Protein AF-A0A3S3PHU9-F1 (afdb_monomer_lite)

InterPro domains:
  IPR002129 Pyridoxal phosphate-dependent decarboxylase, major domain [PF00282] (90-243)
  IPR010977 Aromatic-L-amino-acid decarboxylase [PTHR11999] (57-244)
  IPR015421 Pyridoxal phosphate-dependent transferase, major domain [G3DSA:3.40.640.10] (44-208)
  IPR015422 Pyridoxal phosphate-dependent transferase, small domain [G3DSA:3.90.1150.10] (209-250)
  IPR015424 Pyridoxal phosphate-dependent transferase [SSF53383] (1-245)
  IPR021115 Pyridoxal-phosphate binding site [PS00392] (124-145)

Secondary structure (DSSP, 8-state):
-HHHHHT---SSTTT-HHHHHHHHHHHHHSGGGGGS----------PPPPPP----SSS--HHHHHHHHHHHHHTT----EEEESS---PPTT-EEEEE-TTGGGGGGSGGGGGGGTTGGG-SEEEEEHHHHSS-PSP-EEEEES-THHHHHHH----GGG--HHHHSTTS---GGGGSSSS----THHHHHHHHHHHHHHHHHHHHHHHHHHHHHHHHHHHH-TTEEE-S---SS---EEEPP--------

pLDDT: mean 83.97, std 16.14, range [27.75, 98.56]

Radius of gyration: 22.46 Å; chains: 1; bounding box: 69×49×63 Å

Sequence (252 aa):
MLCTSFNVVGFNWIASPTATELESIVIKCIPSSKRCPRSLESSRPISTNSPHQLPLDLAMSPDVVHMAMKDDVASGMVPMYLCATCLWQKKNGVWLHVDAAYAGSTYIYPEFRHYLDRVELADSISFNAHKWLLTNMDCCCLWIKSPSSPQNSLSNNAEFLSNNASETKGAVIDYKDWQISLSRRFRAMKLWVVICRFGVASLRDHVRSGIMMAEHFKGLVGVDPGLEVVVPRRFSLVCFRHKPKVKAMGMS

Foldseek 3Di:
DVLVVVVQFQQFCVSPVCLFVLLVVLLCPQPLNVLAAADDDEDDDDDDDDDDDFDDPPADDQVSVVVVCVVCVVVVHAAEEDEHCFDYDDDPHYAYEHEVAAVSLQCLAPVSVVSCVCNNVHQKYKYACCRQVPFPPDRMDMDGNDPVHLQVVQPDPPPVPDDPCVVPPPNGDRCSSVDNDSTDTSRSVRSVCSCVVQPSVNSNVSQVVLQVVQVVVQVVQVVDPQKDFPDDDDGNDTRMDGDDDPPPPDPD

Organism: NCBI:txid337451

Structure (mmCIF, N/CA/C/O backbone):
data_AF-A0A3S3PHU9-F1
#
_entry.id   AF-A0A3S3PHU9-F1
#
loop_
_atom_site.group_PDB
_atom_site.id
_atom_site.type_symbol
_atom_site.label_atom_id
_atom_site.label_alt_id
_atom_site.label_comp_id
_atom_site.label_asym_id
_atom_site.label_entity_id
_atom_site.label_seq_id
_atom_site.pdbx_PDB_ins_code
_atom_site.Cartn_x
_atom_site.Cartn_y
_atom_site.Cartn_z
_atom_site.occupancy
_atom_site.B_iso_or_equiv
_atom_site.auth_seq_id
_atom_site.auth_comp_id
_atom_site.auth_asym_id
_atom_site.auth_atom_id
_atom_site.pdbx_PDB_model_num
ATOM 1 N N . MET A 1 1 ? 6.652 19.152 -4.404 1.00 83.81 1 MET A N 1
ATOM 2 C CA . MET A 1 1 ? 7.530 20.197 -4.966 1.00 83.81 1 MET A CA 1
ATOM 3 C C . MET A 1 1 ? 8.581 19.573 -5.874 1.00 83.81 1 MET A C 1
ATOM 5 O O . MET A 1 1 ? 8.280 19.462 -7.049 1.00 83.81 1 MET A O 1
ATOM 9 N N . LEU A 1 2 ? 9.700 19.033 -5.368 1.00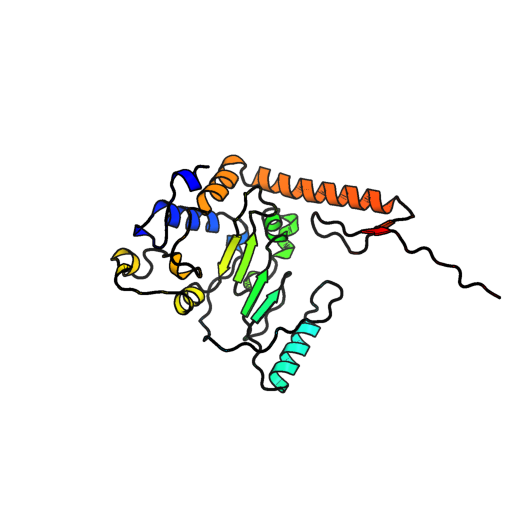 90.00 2 LEU A N 1
ATOM 10 C CA . LEU A 1 2 ? 10.803 18.526 -6.215 1.00 90.00 2 LEU A CA 1
ATOM 11 C C . LEU A 1 2 ? 10.386 17.516 -7.300 1.00 90.00 2 LEU A C 1
ATOM 13 O O . LEU A 1 2 ? 10.759 17.680 -8.455 1.00 90.00 2 LEU A O 1
ATOM 17 N N . CYS A 1 3 ? 9.571 16.507 -6.968 1.00 90.00 3 CYS A N 1
ATOM 18 C CA . CYS A 1 3 ? 9.131 15.512 -7.959 1.00 90.00 3 CYS A CA 1
ATOM 19 C C . CYS A 1 3 ? 8.363 16.144 -9.132 1.00 90.00 3 CYS A C 1
ATOM 21 O O . CYS A 1 3 ? 8.470 15.671 -10.257 1.00 90.00 3 CYS A O 1
ATOM 23 N N . THR A 1 4 ? 7.587 17.197 -8.857 1.00 91.50 4 THR A N 1
ATOM 24 C CA . THR A 1 4 ? 6.843 17.955 -9.871 1.00 91.50 4 THR A CA 1
ATOM 25 C C . THR A 1 4 ? 7.777 18.868 -10.654 1.00 91.50 4 THR A C 1
ATOM 27 O O . THR A 1 4 ? 7.654 18.939 -11.867 1.00 91.50 4 THR A O 1
ATOM 30 N N . SER A 1 5 ? 8.739 19.512 -9.986 1.00 93.94 5 SER A N 1
ATOM 31 C CA . SER A 1 5 ? 9.722 20.393 -10.627 1.00 93.94 5 SER A CA 1
ATOM 32 C C . SER A 1 5 ? 10.603 19.659 -11.639 1.00 93.94 5 SER A C 1
ATOM 34 O O . SER A 1 5 ? 10.869 20.201 -12.702 1.00 93.94 5 SER A O 1
ATOM 36 N N . PHE A 1 6 ? 11.014 18.418 -11.349 1.00 93.62 6 PHE A N 1
ATOM 37 C CA . PHE A 1 6 ? 11.746 17.600 -12.323 1.00 93.62 6 PHE A CA 1
ATOM 38 C C . PHE A 1 6 ? 10.865 17.077 -13.466 1.00 93.62 6 PHE A C 1
ATOM 40 O O . PHE A 1 6 ? 11.393 16.709 -14.507 1.00 93.62 6 PHE A O 1
ATOM 47 N N . ASN A 1 7 ? 9.546 16.993 -13.254 1.00 93.44 7 ASN A N 1
ATOM 48 C CA . ASN A 1 7 ? 8.542 16.540 -14.221 1.00 93.44 7 ASN A CA 1
ATOM 49 C C . ASN A 1 7 ? 8.932 15.279 -15.030 1.00 93.44 7 ASN A C 1
ATOM 51 O O . ASN A 1 7 ? 8.646 15.170 -16.219 1.00 93.44 7 ASN A O 1
ATOM 55 N N . VAL A 1 8 ? 9.603 14.324 -14.376 1.00 93.00 8 VAL A N 1
ATOM 56 C CA . VAL A 1 8 ? 10.105 13.100 -15.017 1.00 93.00 8 VAL A CA 1
ATOM 57 C C . VAL A 1 8 ? 8.955 12.247 -15.547 1.00 93.00 8 VAL A C 1
ATOM 59 O O . VAL A 1 8 ? 7.996 11.967 -14.821 1.00 93.00 8 VAL A O 1
ATOM 62 N N . VAL A 1 9 ? 9.127 11.754 -16.776 1.00 93.00 9 VAL A N 1
ATOM 63 C CA . VAL A 1 9 ? 8.274 10.754 -17.430 1.00 93.00 9 VAL A CA 1
ATOM 64 C C . VAL A 1 9 ? 9.063 9.441 -17.550 1.00 93.00 9 VAL A C 1
ATOM 66 O O . VAL A 1 9 ? 9.655 9.142 -18.579 1.00 93.00 9 VAL A O 1
ATOM 69 N N . GLY A 1 10 ? 9.127 8.664 -16.468 1.00 89.31 10 GLY A N 1
ATOM 70 C CA . GLY A 1 10 ? 10.061 7.535 -16.335 1.00 89.31 10 GLY A CA 1
ATOM 71 C C . GLY A 1 10 ? 9.483 6.178 -16.739 1.00 89.31 10 GLY A C 1
ATOM 72 O O . GLY A 1 10 ? 9.301 5.328 -15.873 1.00 89.31 10 GLY A O 1
ATOM 73 N N . PHE A 1 11 ? 9.166 5.959 -18.013 1.00 89.94 11 PHE A N 1
ATOM 74 C CA . PHE A 1 11 ? 8.589 4.683 -18.473 1.00 89.94 11 PHE A CA 1
ATOM 75 C C . PHE A 1 11 ? 9.606 3.524 -18.486 1.00 89.94 11 PHE A C 1
ATOM 77 O O . PHE A 1 11 ? 9.290 2.433 -18.018 1.00 89.94 11 PHE A O 1
ATOM 84 N N . ASN A 1 12 ? 10.834 3.756 -18.946 1.00 89.56 12 ASN A N 1
ATOM 85 C CA . ASN A 1 12 ? 11.931 2.782 -18.936 1.00 89.56 12 ASN A CA 1
ATOM 86 C C . ASN A 1 12 ? 13.158 3.353 -18.204 1.00 89.56 12 ASN A C 1
ATOM 88 O O . ASN A 1 12 ? 13.167 4.524 -17.802 1.00 89.56 12 ASN A O 1
ATOM 92 N N . TRP A 1 13 ? 14.183 2.526 -17.991 1.00 92.12 13 TRP A N 1
ATOM 93 C CA . TRP A 1 13 ? 15.390 2.963 -17.289 1.00 92.12 13 TRP A CA 1
ATOM 94 C C . TRP A 1 13 ? 16.090 4.118 -18.015 1.00 92.12 13 TRP A C 1
ATOM 96 O O . TRP A 1 13 ? 16.429 5.104 -17.367 1.00 92.12 13 TRP A O 1
ATOM 106 N N . ILE A 1 14 ? 16.224 4.066 -19.347 1.00 91.38 14 ILE A N 1
ATOM 107 C CA . ILE A 1 14 ? 16.948 5.095 -20.113 1.00 91.38 14 ILE A CA 1
ATOM 108 C C . ILE A 1 14 ? 16.262 6.472 -20.074 1.00 91.38 14 ILE A C 1
ATOM 110 O O . ILE A 1 14 ? 16.947 7.491 -20.053 1.00 91.38 14 ILE A O 1
ATOM 114 N N . ALA A 1 15 ? 14.926 6.523 -19.983 1.00 91.81 15 ALA A N 1
ATOM 115 C CA . ALA A 1 15 ? 14.182 7.779 -19.860 1.00 91.81 15 ALA A CA 1
ATOM 116 C C . ALA A 1 15 ? 14.502 8.529 -18.557 1.00 91.81 15 ALA A C 1
ATOM 118 O O . ALA A 1 15 ? 14.439 9.758 -18.513 1.00 91.81 15 ALA A O 1
ATOM 119 N N . SER A 1 16 ? 14.824 7.807 -17.477 1.00 94.00 16 SER A N 1
ATOM 120 C CA . SER A 1 16 ? 15.325 8.407 -16.239 1.00 94.00 16 SER A CA 1
ATOM 121 C C . SER A 1 16 ? 15.968 7.351 -15.325 1.00 94.00 16 SER A C 1
ATOM 123 O O . SER A 1 16 ? 15.275 6.769 -14.476 1.00 94.00 16 SER A O 1
ATOM 125 N N . PRO A 1 17 ? 17.293 7.129 -15.439 1.00 94.25 17 PRO A N 1
ATOM 126 C CA . PRO A 1 17 ? 18.006 6.138 -14.632 1.00 94.25 17 PRO A CA 1
ATOM 127 C C . PRO A 1 17 ? 17.835 6.391 -13.134 1.00 94.25 17 PRO A C 1
ATOM 129 O O . PRO A 1 17 ? 17.383 5.519 -12.394 1.00 94.25 17 PRO A O 1
ATOM 132 N N . THR A 1 18 ? 18.036 7.640 -12.701 1.00 94.75 18 THR A N 1
ATOM 133 C CA . THR A 1 18 ? 17.889 8.057 -11.301 1.00 94.75 18 THR A CA 1
ATOM 134 C C . THR A 1 18 ? 16.493 7.776 -10.748 1.00 94.75 18 THR A C 1
ATOM 136 O O . THR A 1 18 ? 16.361 7.329 -9.608 1.00 94.75 18 THR A O 1
ATOM 139 N N . ALA A 1 19 ? 15.432 8.006 -11.533 1.00 94.56 19 ALA A N 1
ATOM 140 C CA . ALA A 1 19 ? 14.068 7.762 -11.068 1.00 94.56 19 ALA A CA 1
ATOM 141 C C . ALA A 1 19 ? 13.732 6.272 -10.940 1.00 94.56 19 ALA A C 1
ATOM 143 O O . ALA A 1 19 ? 12.881 5.893 -10.136 1.00 94.56 19 ALA A O 1
ATOM 144 N N . THR A 1 20 ? 14.374 5.429 -11.742 1.00 93.06 20 THR A N 1
ATOM 145 C CA . THR A 1 20 ? 14.219 3.969 -11.730 1.00 93.06 20 THR A CA 1
ATOM 146 C C . THR A 1 20 ? 15.044 3.330 -10.613 1.00 93.06 20 THR A C 1
ATOM 148 O O . THR A 1 20 ? 14.545 2.513 -9.834 1.00 93.06 20 THR A O 1
ATOM 151 N N . GLU A 1 21 ? 16.301 3.735 -10.478 1.00 94.12 21 GLU A N 1
ATOM 152 C CA . GLU A 1 21 ? 17.216 3.190 -9.479 1.00 94.12 21 GLU A CA 1
ATOM 153 C C . GLU A 1 21 ? 16.823 3.604 -8.066 1.00 94.12 21 GLU A C 1
ATOM 155 O O . GLU A 1 21 ? 16.757 2.750 -7.179 1.00 94.12 21 GLU A O 1
ATOM 160 N N . LEU A 1 22 ? 16.464 4.877 -7.853 1.00 94.81 22 LEU A N 1
ATOM 161 C CA . LEU A 1 22 ? 16.031 5.337 -6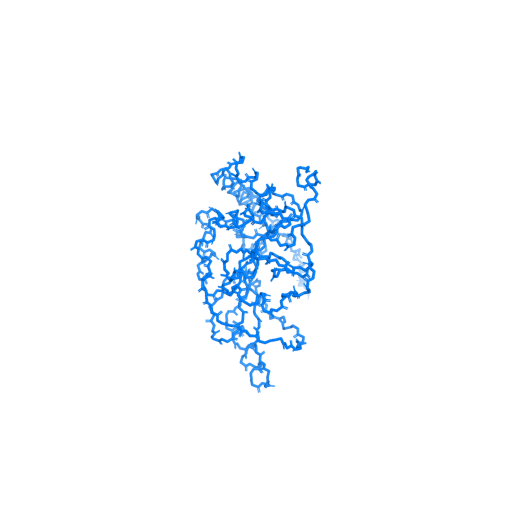.535 1.00 94.81 22 LEU A CA 1
ATOM 162 C C . LEU A 1 22 ? 14.761 4.613 -6.076 1.00 94.81 22 LEU A C 1
ATOM 164 O O . LEU A 1 22 ? 14.647 4.275 -4.901 1.00 94.81 22 LEU A O 1
ATOM 168 N N . GLU A 1 23 ? 13.827 4.327 -6.986 1.00 94.38 23 GLU A N 1
ATOM 169 C CA . GLU A 1 23 ? 12.635 3.534 -6.666 1.00 94.38 23 GLU A CA 1
ATOM 170 C C . GLU A 1 23 ? 13.002 2.126 -6.207 1.00 94.38 23 GLU A C 1
ATOM 172 O O . GLU A 1 23 ? 12.569 1.681 -5.143 1.00 94.38 23 GLU A O 1
ATOM 177 N N . SER A 1 24 ? 13.914 1.483 -6.928 1.00 89.81 24 SER A N 1
ATOM 178 C CA . SER A 1 24 ? 14.411 0.151 -6.590 1.00 89.81 24 SER A CA 1
ATOM 179 C C . SER A 1 24 ? 15.135 0.123 -5.236 1.00 89.81 24 SER A C 1
ATOM 181 O O . SER A 1 24 ? 14.991 -0.834 -4.472 1.00 89.81 24 SER A O 1
ATOM 183 N N . ILE A 1 25 ? 15.891 1.175 -4.906 1.00 90.62 25 ILE A N 1
ATOM 184 C CA . ILE A 1 25 ? 16.568 1.333 -3.610 1.00 90.62 25 ILE A CA 1
ATOM 185 C C . ILE A 1 25 ? 15.544 1.525 -2.490 1.00 90.62 25 ILE A C 1
ATOM 187 O O . ILE A 1 25 ? 15.569 0.792 -1.502 1.00 90.62 25 ILE A O 1
ATOM 191 N N . VAL A 1 26 ? 14.608 2.466 -2.648 1.00 90.31 26 VAL A N 1
ATOM 192 C CA . VAL A 1 26 ? 13.590 2.781 -1.633 1.00 90.31 26 VAL A CA 1
ATOM 193 C C . VAL A 1 26 ? 12.748 1.554 -1.296 1.00 90.31 26 VAL A C 1
ATOM 195 O O . VAL A 1 26 ? 12.561 1.247 -0.119 1.00 90.31 26 VAL A O 1
ATOM 198 N N . ILE A 1 27 ? 12.304 0.807 -2.310 1.00 85.62 27 ILE A N 1
ATOM 199 C CA . ILE A 1 27 ? 11.519 -0.421 -2.129 1.00 85.62 27 ILE A CA 1
ATOM 200 C C . ILE A 1 27 ? 12.309 -1.495 -1.362 1.00 85.62 27 ILE A C 1
ATOM 202 O O . ILE A 1 27 ? 11.738 -2.201 -0.527 1.00 85.62 27 ILE A O 1
ATOM 206 N N . LYS A 1 28 ? 13.629 -1.599 -1.575 1.00 82.44 28 LYS A N 1
ATOM 207 C CA . LYS A 1 28 ? 14.502 -2.515 -0.817 1.00 82.44 28 LYS A CA 1
ATOM 208 C C . LYS A 1 28 ? 14.747 -2.042 0.621 1.00 82.44 28 LYS A C 1
ATOM 210 O O . LYS A 1 28 ? 14.855 -2.883 1.513 1.00 82.44 28 LYS A O 1
ATOM 215 N N . CYS A 1 29 ? 14.807 -0.734 0.870 1.00 79.12 29 CYS A N 1
ATOM 216 C CA . CYS A 1 29 ? 15.078 -0.158 2.192 1.00 79.12 29 CYS A CA 1
ATOM 217 C C . CYS A 1 29 ? 13.918 -0.289 3.192 1.00 79.12 29 CYS A C 1
ATOM 219 O O . CYS A 1 29 ? 14.150 -0.205 4.400 1.00 79.12 29 CYS A O 1
ATOM 221 N N . ILE A 1 30 ? 12.682 -0.497 2.732 1.00 75.12 30 ILE A N 1
ATOM 222 C CA . ILE A 1 30 ? 11.530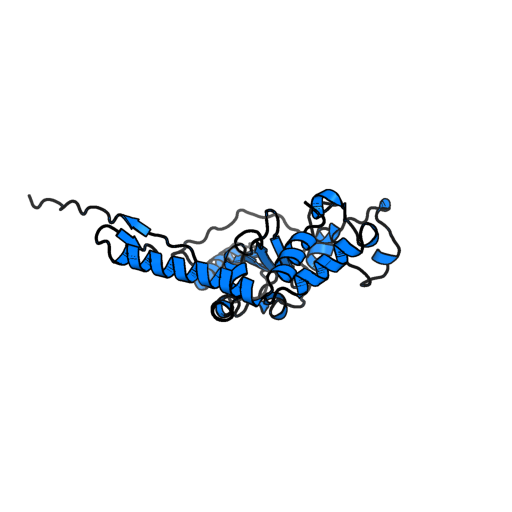 -0.677 3.624 1.00 75.12 30 ILE A CA 1
ATOM 223 C C . ILE A 1 30 ? 11.717 -1.985 4.415 1.00 75.12 30 ILE A C 1
ATOM 225 O O . ILE A 1 30 ? 11.823 -3.038 3.794 1.00 75.12 30 ILE A O 1
ATOM 229 N N . PRO A 1 31 ? 11.734 -1.974 5.766 1.00 58.94 31 PRO A N 1
ATOM 230 C CA . PRO A 1 31 ? 12.058 -3.151 6.585 1.00 58.94 31 PRO A CA 1
ATOM 231 C C . PRO A 1 31 ? 11.239 -4.417 6.281 1.00 58.94 31 PRO A C 1
ATOM 233 O O . PRO A 1 31 ? 11.741 -5.527 6.457 1.00 58.94 31 PRO A O 1
ATOM 236 N N . SER A 1 32 ? 10.003 -4.256 5.804 1.00 56.91 32 SER A N 1
ATOM 237 C CA . SER A 1 32 ? 9.115 -5.345 5.379 1.00 56.91 32 SER A CA 1
ATOM 238 C C . SER A 1 32 ? 9.645 -6.121 4.162 1.00 56.91 32 SER A C 1
ATOM 240 O O . SER A 1 32 ? 9.300 -7.288 3.991 1.00 56.91 32 SER A O 1
ATOM 242 N N . SER A 1 33 ? 10.533 -5.526 3.355 1.00 55.72 33 SER A N 1
ATOM 243 C CA . SER A 1 33 ? 11.105 -6.131 2.143 1.00 55.72 33 SER A CA 1
ATOM 244 C C . SER A 1 33 ? 11.882 -7.421 2.426 1.00 55.72 33 SER A C 1
ATOM 246 O O . SER A 1 33 ? 11.871 -8.338 1.609 1.00 55.72 33 SER A O 1
ATOM 248 N N . LYS A 1 34 ? 12.523 -7.537 3.600 1.00 55.84 34 LYS A N 1
ATOM 249 C CA . LYS A 1 34 ? 13.348 -8.703 3.963 1.00 55.84 34 LYS A CA 1
ATOM 250 C C . LYS A 1 34 ? 12.540 -9.980 4.204 1.00 55.84 34 LYS A C 1
ATOM 252 O O . LYS A 1 34 ? 13.112 -11.059 4.113 1.00 55.84 34 LYS A O 1
ATOM 257 N N . ARG A 1 35 ? 11.245 -9.861 4.518 1.00 58.53 35 ARG A N 1
ATOM 258 C CA . ARG A 1 35 ? 10.320 -11.000 4.678 1.00 58.53 35 ARG A CA 1
ATOM 259 C C . ARG A 1 35 ? 9.425 -11.205 3.457 1.00 58.53 35 ARG A C 1
ATOM 261 O O . ARG A 1 35 ? 8.654 -12.156 3.428 1.00 58.53 35 ARG A O 1
ATOM 268 N N . CYS A 1 36 ? 9.506 -10.318 2.462 1.00 54.94 36 CYS A N 1
ATOM 269 C CA . CYS A 1 36 ? 8.689 -10.442 1.267 1.00 54.94 36 CYS A CA 1
ATOM 270 C C . CYS A 1 36 ? 9.125 -11.668 0.438 1.00 54.94 36 CYS A C 1
ATOM 272 O O . CYS A 1 36 ? 10.324 -11.948 0.330 1.00 54.94 36 CYS A O 1
ATOM 274 N N . PRO A 1 37 ? 8.164 -12.400 -0.140 1.00 49.41 37 PRO A N 1
ATOM 275 C CA . PRO A 1 37 ? 8.424 -13.666 -0.813 1.00 49.41 37 PRO A CA 1
ATOM 276 C C . PRO A 1 37 ? 9.365 -13.564 -2.027 1.00 49.41 37 PRO A C 1
ATOM 278 O O . PRO A 1 37 ? 9.385 -12.552 -2.727 1.00 49.41 37 PRO A O 1
ATOM 281 N N . ARG A 1 38 ? 10.076 -14.661 -2.337 1.00 36.59 38 ARG A N 1
ATOM 282 C CA . ARG A 1 38 ? 10.855 -14.850 -3.578 1.00 36.59 38 ARG A CA 1
ATOM 283 C C . ARG A 1 38 ? 10.380 -16.104 -4.338 1.00 36.59 38 ARG A C 1
ATOM 285 O O . ARG A 1 38 ? 10.238 -17.153 -3.718 1.00 36.59 38 ARG A O 1
ATOM 292 N N . SER A 1 39 ? 10.127 -15.942 -5.644 1.00 30.56 39 SER A N 1
ATOM 293 C CA . SER A 1 39 ? 9.904 -16.931 -6.729 1.00 30.56 39 SER A CA 1
ATOM 294 C C . SER A 1 39 ? 8.722 -17.924 -6.667 1.00 30.56 39 SER A C 1
ATOM 296 O O . SER A 1 39 ? 8.604 -18.693 -5.716 1.00 30.56 39 SER A O 1
ATOM 298 N N . LEU A 1 40 ? 7.918 -17.949 -7.748 1.00 29.05 40 LEU A N 1
ATOM 299 C CA . LEU A 1 40 ? 7.218 -19.103 -8.366 1.00 29.05 40 LEU A CA 1
ATOM 300 C C . LEU A 1 40 ? 6.568 -18.682 -9.711 1.00 29.05 40 LEU A C 1
ATOM 302 O O . LEU A 1 40 ? 6.357 -17.496 -9.942 1.00 29.05 40 LEU A O 1
ATOM 306 N N . GLU A 1 41 ? 6.325 -19.625 -10.621 1.00 27.75 41 GLU A N 1
ATOM 307 C CA . GLU A 1 41 ? 6.017 -19.399 -12.050 1.00 27.75 41 GLU A CA 1
ATOM 308 C C . GLU A 1 41 ? 4.563 -18.970 -12.372 1.00 27.75 41 GLU A C 1
ATOM 310 O O . GLU A 1 41 ? 3.662 -19.085 -11.546 1.00 27.75 41 GLU A O 1
ATOM 315 N N . SER A 1 42 ? 4.372 -18.422 -13.584 1.00 30.34 42 SER A N 1
ATOM 316 C CA . SER A 1 42 ? 3.237 -17.593 -14.039 1.00 30.34 42 SER A CA 1
ATOM 317 C C . SER A 1 42 ? 1.942 -18.338 -14.405 1.00 30.34 42 SER A C 1
ATOM 319 O O . SER A 1 42 ? 1.992 -19.430 -14.969 1.00 30.34 42 SER A O 1
ATOM 321 N N . SER A 1 43 ? 0.791 -17.671 -14.240 1.00 33.56 43 SER A N 1
ATOM 322 C CA . SER A 1 43 ? -0.544 -18.098 -14.703 1.00 33.56 43 SER A CA 1
ATOM 323 C C . SER A 1 43 ? -1.121 -17.202 -15.824 1.00 33.56 43 SER A C 1
ATOM 325 O O . SER A 1 43 ? -0.659 -16.086 -16.049 1.00 33.56 43 SER A O 1
ATOM 327 N N . ARG A 1 44 ? -2.103 -17.741 -16.570 1.00 28.97 44 ARG A N 1
ATOM 328 C CA . ARG A 1 44 ? -2.716 -17.190 -17.804 1.00 28.97 44 ARG A CA 1
ATOM 329 C C . ARG A 1 44 ? -3.849 -16.174 -17.521 1.00 28.97 44 ARG A C 1
ATOM 331 O O . ARG A 1 44 ? -4.504 -16.302 -16.488 1.00 28.97 44 ARG A O 1
ATOM 338 N N . PRO A 1 45 ? -4.158 -15.238 -18.443 1.00 31.31 45 PRO A N 1
ATOM 339 C CA . PRO A 1 45 ? -5.312 -14.335 -18.323 1.00 31.31 45 PRO A CA 1
ATOM 340 C C . PRO A 1 45 ? -6.644 -15.052 -18.624 1.00 31.31 45 PRO A C 1
ATOM 342 O O . PRO A 1 45 ? -6.730 -15.782 -19.611 1.00 31.31 45 PRO A O 1
ATOM 345 N N . ILE A 1 46 ? -7.677 -14.863 -17.782 1.00 42.19 46 ILE A N 1
ATOM 346 C CA . ILE A 1 46 ? -9.005 -15.513 -17.896 1.00 42.19 46 ILE A CA 1
ATOM 347 C C . ILE A 1 46 ? -10.125 -14.579 -17.381 1.00 42.19 46 ILE A C 1
ATOM 349 O O . ILE A 1 46 ? -9.914 -13.771 -16.479 1.00 42.19 46 ILE A O 1
ATOM 353 N N . SER A 1 47 ? -11.315 -14.709 -17.977 1.00 34.75 47 SER A N 1
ATOM 354 C CA . SER A 1 47 ? -12.587 -14.066 -17.608 1.00 34.75 47 SER A CA 1
ATOM 355 C C . SER A 1 47 ? -13.015 -14.374 -16.161 1.00 34.75 47 SER A C 1
ATOM 357 O O . SER A 1 47 ? -13.006 -15.528 -15.738 1.00 34.75 47 SER A O 1
ATOM 359 N N . THR A 1 48 ? -13.397 -13.342 -15.398 1.00 38.62 48 THR A N 1
ATOM 360 C CA . THR A 1 48 ? -13.877 -13.469 -14.011 1.00 38.62 48 THR A CA 1
ATOM 361 C C . THR A 1 48 ? -15.404 -13.518 -13.953 1.00 38.62 48 THR A C 1
ATOM 363 O O . THR A 1 48 ? -16.056 -12.568 -14.390 1.00 38.62 48 THR A O 1
ATOM 366 N N . ASN A 1 49 ? -15.966 -14.556 -13.330 1.00 47.19 49 ASN A N 1
ATOM 367 C CA . ASN A 1 49 ? -17.307 -14.476 -12.743 1.00 47.19 49 ASN A CA 1
ATOM 368 C C . ASN A 1 49 ? -17.251 -13.700 -11.408 1.00 47.19 49 ASN A C 1
ATOM 370 O O . ASN A 1 49 ? -16.171 -13.468 -10.861 1.00 47.19 49 ASN A O 1
ATOM 374 N N . SER A 1 50 ? -18.409 -13.223 -10.945 1.00 53.84 50 SER A N 1
ATOM 375 C CA . SER A 1 50 ? -18.591 -12.233 -9.871 1.00 53.84 50 SER A CA 1
ATOM 376 C C . SER A 1 50 ? -17.817 -12.525 -8.567 1.00 53.84 50 SER A C 1
ATOM 378 O O . SER A 1 50 ? -17.680 -13.682 -8.180 1.00 53.84 50 SER A O 1
ATOM 380 N N . PRO A 1 51 ? -17.343 -11.491 -7.841 1.00 60.44 51 PRO A N 1
ATOM 381 C CA . PRO A 1 51 ? -16.608 -11.673 -6.589 1.00 60.44 51 PRO A CA 1
ATOM 382 C C . PRO A 1 51 ? -17.493 -12.265 -5.480 1.00 60.44 51 PRO A C 1
ATOM 384 O O . PRO A 1 51 ? -18.575 -11.750 -5.202 1.00 60.44 51 PRO A O 1
ATOM 387 N N . HIS A 1 52 ? -17.001 -13.300 -4.791 1.00 59.31 52 HIS A N 1
ATOM 388 C CA . HIS A 1 52 ? -17.634 -13.830 -3.582 1.00 59.31 52 HIS A CA 1
ATOM 389 C C . HIS A 1 52 ? -17.302 -12.947 -2.373 1.00 59.31 52 HIS A C 1
ATOM 391 O O . HIS A 1 52 ? -16.134 -12.771 -2.018 1.00 59.31 52 HIS A O 1
ATOM 397 N N . GLN A 1 53 ? -18.329 -12.422 -1.704 1.00 63.59 53 GLN A N 1
ATOM 398 C CA . GLN A 1 53 ? -18.182 -11.778 -0.401 1.00 63.59 53 GLN A CA 1
ATOM 399 C C . GLN A 1 53 ? -18.525 -12.797 0.690 1.00 63.59 53 GLN A C 1
ATOM 401 O O . GLN A 1 53 ? -19.677 -13.197 0.838 1.00 63.59 53 GLN A O 1
ATOM 406 N N . LEU A 1 54 ? -17.512 -13.253 1.430 1.00 59.00 54 LEU A N 1
ATOM 407 C CA . LEU A 1 54 ? -17.702 -14.225 2.509 1.00 59.00 54 LEU A CA 1
ATOM 408 C C . LEU A 1 54 ? -18.370 -13.549 3.724 1.00 59.00 54 LEU A C 1
ATOM 410 O O . LEU A 1 54 ? -18.075 -12.382 3.991 1.00 59.00 54 LEU A O 1
ATOM 414 N N . PRO A 1 55 ? -19.249 -14.243 4.471 1.00 50.69 55 PRO A N 1
ATOM 415 C CA . PRO A 1 55 ? -19.789 -13.734 5.730 1.00 50.69 55 PRO A CA 1
ATOM 416 C C . PRO A 1 55 ? -18.671 -13.637 6.781 1.00 50.69 55 PRO A C 1
ATOM 418 O O . PRO A 1 55 ? -17.861 -14.555 6.922 1.00 50.69 55 PRO A O 1
ATOM 421 N N . LEU A 1 56 ? -18.589 -12.504 7.489 1.00 54.28 56 LEU A N 1
ATOM 422 C CA . LEU A 1 56 ? -17.463 -12.171 8.368 1.00 54.28 56 LEU A CA 1
ATOM 423 C C . LEU A 1 56 ? -17.936 -11.663 9.731 1.00 54.28 56 LEU A C 1
ATOM 425 O O . LEU A 1 56 ? -18.595 -10.628 9.804 1.00 54.28 56 LEU A O 1
ATOM 429 N N . ASP A 1 57 ? -17.416 -12.265 10.802 1.00 57.81 57 ASP A N 1
ATOM 430 C CA . ASP A 1 57 ? -17.334 -11.658 12.141 1.00 57.81 57 ASP A CA 1
ATOM 431 C C . ASP A 1 57 ? -16.153 -10.662 12.203 1.00 57.81 57 ASP A C 1
ATOM 433 O O . ASP A 1 57 ? -15.330 -10.669 13.117 1.00 57.81 57 ASP A O 1
ATOM 437 N N . LEU A 1 58 ? -16.046 -9.804 11.175 1.00 74.06 58 LEU A N 1
ATOM 438 C CA . LEU A 1 58 ? -14.999 -8.797 10.902 1.00 74.06 58 LEU A CA 1
ATOM 439 C C . LEU A 1 58 ? -13.631 -9.328 10.437 1.00 74.06 58 LEU A C 1
ATOM 441 O O . LEU A 1 58 ? -12.889 -8.584 9.795 1.00 74.06 58 LEU A O 1
ATOM 445 N N . ALA A 1 59 ? -13.282 -10.583 10.729 1.00 79.62 59 ALA A N 1
ATOM 446 C CA . ALA A 1 59 ? -12.071 -11.235 10.227 1.00 79.62 59 ALA A CA 1
ATOM 447 C C . ALA A 1 59 ? -12.412 -12.471 9.387 1.00 79.62 59 ALA A C 1
ATOM 449 O O . ALA A 1 59 ? -13.363 -13.193 9.677 1.00 79.62 59 ALA A O 1
ATOM 450 N N . MET A 1 60 ? -11.619 -12.714 8.342 1.00 80.06 60 MET A N 1
ATOM 451 C CA . MET A 1 60 ? -11.832 -13.837 7.431 1.00 80.06 60 MET A CA 1
ATOM 452 C C . MET A 1 60 ? -11.438 -15.153 8.091 1.00 80.06 60 MET A C 1
ATOM 454 O O . MET A 1 60 ? -10.266 -15.369 8.398 1.00 80.06 60 MET A O 1
ATOM 458 N N . SER A 1 61 ? -12.423 -16.030 8.303 1.00 83.50 61 SER A N 1
ATOM 459 C CA . SER A 1 61 ? -12.178 -17.379 8.810 1.00 83.50 61 SER A CA 1
ATOM 460 C C . SER A 1 61 ? -11.514 -18.234 7.725 1.00 83.50 61 SER A C 1
ATOM 462 O O . SER A 1 61 ? -12.064 -18.348 6.623 1.00 83.50 61 SER A O 1
ATOM 464 N N . PRO A 1 62 ? -10.363 -18.875 8.010 1.00 83.62 62 PRO A N 1
ATOM 465 C CA . PRO A 1 62 ? -9.727 -19.776 7.062 1.00 83.62 62 PRO A CA 1
ATOM 466 C C . PRO A 1 62 ? -10.638 -20.917 6.609 1.00 83.62 62 PRO A C 1
ATOM 468 O O . PRO A 1 62 ? -10.554 -21.310 5.448 1.00 83.62 62 PRO A O 1
ATOM 471 N N . ASP A 1 63 ? -11.504 -21.428 7.484 1.00 85.31 63 ASP A N 1
ATOM 472 C CA . ASP A 1 63 ? -12.403 -22.542 7.167 1.00 85.31 63 ASP A CA 1
ATOM 473 C C . ASP A 1 63 ? -13.504 -22.119 6.195 1.00 85.31 63 ASP A C 1
ATOM 475 O O . ASP A 1 63 ? -13.802 -22.845 5.249 1.00 85.31 63 ASP A O 1
ATOM 479 N N . VAL A 1 64 ? -14.039 -20.905 6.361 1.00 86.56 64 VAL A N 1
ATOM 480 C CA . VAL A 1 64 ? -15.046 -20.333 5.452 1.00 86.56 64 VAL A CA 1
ATOM 481 C C . VAL A 1 64 ? -14.462 -20.140 4.052 1.00 86.56 64 VAL A C 1
ATOM 483 O O . VAL A 1 64 ? -15.102 -20.497 3.068 1.00 86.56 64 VAL A O 1
ATOM 486 N N . VAL A 1 65 ? -13.219 -19.653 3.952 1.00 87.19 65 VAL A N 1
ATOM 487 C CA . VAL A 1 65 ? -12.503 -19.538 2.666 1.00 87.19 65 VAL A CA 1
ATOM 488 C C . VAL A 1 65 ? -12.317 -20.908 2.021 1.00 87.19 65 VAL A C 1
ATOM 490 O O . VAL A 1 65 ? -12.567 -21.073 0.831 1.00 87.19 65 VAL A O 1
ATOM 493 N N . HIS A 1 66 ? -11.893 -21.903 2.802 1.00 86.25 66 HIS A N 1
ATOM 494 C CA . HIS A 1 66 ? -11.697 -23.257 2.295 1.00 86.25 66 HIS A CA 1
ATOM 495 C C . HIS A 1 66 ? -12.990 -23.899 1.807 1.00 86.25 66 HIS A C 1
ATOM 497 O O . HIS A 1 66 ? -12.958 -24.622 0.814 1.00 86.25 66 HIS A O 1
ATOM 503 N N . MET A 1 67 ? -14.094 -23.681 2.516 1.00 88.44 67 MET A N 1
ATOM 504 C CA . MET A 1 67 ? -15.397 -24.204 2.128 1.00 88.44 67 MET A CA 1
ATOM 505 C C . MET A 1 67 ? -15.865 -23.557 0.827 1.00 88.44 67 MET A C 1
ATOM 507 O O . MET A 1 67 ? -16.136 -24.280 -0.122 1.00 88.44 67 MET A O 1
ATOM 511 N N . ALA A 1 68 ? -15.788 -22.227 0.722 1.00 89.06 68 ALA A N 1
ATOM 512 C CA . ALA A 1 68 ? -16.120 -21.517 -0.512 1.00 89.06 68 ALA A CA 1
ATOM 513 C C . ALA A 1 68 ? -15.282 -22.001 -1.709 1.00 89.06 68 ALA A C 1
ATOM 515 O O . ALA A 1 68 ? -15.826 -22.328 -2.755 1.00 89.06 68 ALA A O 1
ATOM 516 N N . MET A 1 69 ? -13.964 -22.158 -1.536 1.00 89.19 69 MET A N 1
ATOM 517 C CA . MET A 1 69 ? -13.100 -22.692 -2.598 1.00 89.19 69 MET A CA 1
ATOM 518 C C . MET A 1 69 ? -13.456 -24.133 -2.993 1.00 89.19 69 MET A C 1
ATOM 520 O O . MET A 1 69 ? -13.298 -24.506 -4.152 1.00 89.19 69 MET A O 1
ATOM 524 N N . LYS A 1 70 ? -13.895 -24.969 -2.044 1.00 90.38 70 LYS A N 1
ATOM 525 C CA . LYS A 1 70 ? -14.349 -26.335 -2.345 1.00 90.38 70 LYS A CA 1
ATOM 526 C C . LYS A 1 70 ? -15.663 -26.331 -3.115 1.00 90.38 70 LYS A C 1
ATOM 528 O O . LYS A 1 70 ? -15.786 -27.110 -4.054 1.00 90.38 70 LYS A O 1
ATOM 533 N N . ASP A 1 71 ? -16.597 -25.469 -2.733 1.00 91.56 71 ASP A N 1
ATOM 534 C CA . ASP A 1 71 ? -17.892 -25.330 -3.399 1.00 91.56 71 ASP A CA 1
ATOM 535 C C . ASP A 1 71 ? -17.713 -24.819 -4.835 1.00 91.56 71 ASP A C 1
ATOM 537 O O . ASP A 1 71 ? -18.349 -25.333 -5.760 1.00 91.56 71 ASP A O 1
ATOM 541 N N . ASP A 1 72 ? -16.771 -23.894 -5.045 1.00 91.06 72 ASP A N 1
ATOM 542 C CA . ASP A 1 72 ? -16.373 -23.424 -6.372 1.00 91.06 72 ASP A CA 1
ATOM 543 C C . ASP A 1 72 ? -15.866 -24.582 -7.238 1.00 91.06 72 ASP A C 1
ATOM 545 O O . ASP A 1 72 ? -16.365 -24.802 -8.342 1.00 91.06 72 ASP A O 1
ATOM 549 N N . VAL A 1 73 ? -14.919 -25.372 -6.719 1.00 91.62 73 VAL A N 1
ATOM 550 C CA . VAL A 1 73 ? -14.365 -26.536 -7.431 1.00 91.62 73 VAL A CA 1
ATOM 551 C C . VAL A 1 73 ? -15.444 -27.585 -7.712 1.00 91.62 73 VAL A C 1
ATOM 553 O O . VAL A 1 73 ? -15.499 -28.122 -8.818 1.00 91.62 73 VAL A O 1
ATOM 556 N N . ALA A 1 74 ? -16.325 -27.862 -6.747 1.00 94.06 74 ALA A N 1
ATOM 557 C CA . ALA A 1 74 ? -17.442 -28.793 -6.916 1.00 94.06 74 ALA A CA 1
ATOM 558 C C . ALA A 1 74 ? -18.440 -28.319 -7.986 1.00 94.06 74 ALA A C 1
ATOM 560 O O . ALA A 1 74 ? -19.046 -29.140 -8.672 1.00 94.06 74 ALA A O 1
ATOM 561 N N . SER A 1 75 ? -18.556 -27.004 -8.172 1.00 94.25 75 SER A N 1
ATOM 562 C CA . SER A 1 75 ? -19.384 -26.368 -9.202 1.00 94.25 75 SER A CA 1
ATOM 563 C C . SER A 1 75 ? -18.664 -26.217 -10.552 1.00 94.25 75 SER A C 1
ATOM 565 O O . SER A 1 75 ? -19.183 -25.567 -11.458 1.00 94.25 75 SER A O 1
ATOM 567 N N . GLY A 1 76 ? -17.465 -26.792 -10.706 1.00 92.75 76 GLY A N 1
ATOM 568 C CA . GLY A 1 76 ? -16.662 -26.708 -11.930 1.00 92.75 76 GLY A CA 1
ATOM 569 C C . GLY A 1 76 ? -15.947 -25.367 -12.136 1.00 92.75 76 GLY A C 1
ATOM 570 O O . GLY A 1 76 ? -15.437 -25.109 -13.226 1.00 92.75 76 GLY A O 1
ATOM 571 N N . MET A 1 77 ? -15.902 -24.508 -11.115 1.00 91.25 77 MET A N 1
ATOM 572 C CA . MET A 1 77 ? -15.174 -23.238 -11.136 1.00 91.25 77 MET A CA 1
ATOM 573 C C . MET A 1 77 ? -13.721 -23.424 -10.676 1.00 91.25 77 MET A C 1
ATOM 575 O O . MET A 1 77 ? -13.356 -24.417 -10.047 1.00 91.25 77 MET A O 1
ATOM 579 N N . VAL A 1 78 ? -12.867 -22.447 -10.993 1.00 89.31 78 VAL A N 1
ATOM 580 C CA . VAL A 1 78 ? -11.448 -22.447 -10.612 1.00 89.31 78 VAL A CA 1
ATOM 581 C C . VAL A 1 78 ? -11.182 -21.252 -9.694 1.00 89.31 78 VAL A C 1
ATOM 583 O O . VAL A 1 78 ? -11.217 -20.115 -10.167 1.00 89.31 78 VAL A O 1
ATOM 586 N N . PRO A 1 79 ? -10.897 -21.466 -8.397 1.00 89.75 79 PRO A N 1
ATOM 587 C CA . PRO A 1 79 ? -10.461 -20.394 -7.510 1.00 89.75 79 PRO A CA 1
ATOM 588 C C . PRO A 1 79 ? -9.105 -19.836 -7.960 1.00 89.75 79 PRO A C 1
ATOM 590 O O . PRO A 1 79 ? -8.110 -20.557 -7.985 1.00 89.75 79 PRO A O 1
ATOM 593 N N . MET A 1 80 ? -9.053 -18.550 -8.313 1.00 88.94 80 MET A N 1
ATOM 594 C CA . MET A 1 80 ? -7.852 -17.941 -8.915 1.00 88.94 80 MET A CA 1
ATOM 595 C C . MET A 1 80 ? -7.136 -16.956 -7.996 1.00 88.94 80 MET A C 1
ATOM 597 O O . MET A 1 80 ? -5.909 -16.858 -8.030 1.00 88.94 80 MET A O 1
ATOM 601 N N . TYR A 1 81 ? -7.883 -16.210 -7.183 1.00 90.62 81 TYR A N 1
ATOM 602 C CA . TYR A 1 81 ? -7.347 -15.076 -6.441 1.00 90.62 81 TYR A CA 1
ATOM 603 C C . TYR A 1 81 ? -8.021 -14.920 -5.080 1.00 90.62 81 TYR A C 1
ATOM 605 O O . TYR A 1 81 ? -9.241 -15.007 -4.966 1.00 90.62 81 TYR A O 1
ATOM 613 N N . LEU A 1 82 ? -7.217 -14.631 -4.062 1.00 90.44 82 LEU A N 1
ATOM 614 C CA . LEU A 1 82 ? -7.653 -14.303 -2.714 1.00 90.44 82 LEU A CA 1
ATOM 615 C C . LEU A 1 82 ? -6.994 -12.991 -2.278 1.00 90.44 82 LEU A C 1
ATOM 617 O O . LEU A 1 82 ? -5.769 -12.910 -2.163 1.00 90.44 82 LEU A O 1
ATOM 621 N N . CYS A 1 83 ? -7.815 -11.975 -2.006 1.00 91.06 83 CYS A N 1
ATOM 622 C CA . CYS A 1 83 ? -7.376 -10.745 -1.352 1.00 91.06 83 CYS A CA 1
ATOM 623 C C . CYS A 1 83 ? -7.564 -10.882 0.157 1.00 91.06 83 CYS A C 1
ATOM 625 O O . CYS A 1 83 ? -8.687 -11.068 0.627 1.00 91.06 83 CYS A O 1
ATOM 627 N N . ALA A 1 84 ? -6.481 -10.767 0.914 1.00 88.88 84 ALA A N 1
ATOM 628 C CA . ALA A 1 84 ? -6.502 -10.880 2.358 1.00 88.88 84 ALA A CA 1
ATOM 629 C C . ALA A 1 84 ? -5.970 -9.592 3.001 1.00 88.88 84 ALA A C 1
ATOM 631 O O . ALA A 1 84 ? -4.855 -9.160 2.728 1.00 88.88 84 ALA A O 1
ATOM 632 N N . THR A 1 85 ? -6.745 -8.979 3.897 1.00 85.25 85 THR A N 1
ATOM 633 C CA . THR A 1 85 ? -6.297 -7.815 4.697 1.00 85.25 85 THR A CA 1
ATOM 634 C C . THR A 1 85 ? -5.510 -8.243 5.951 1.00 85.25 85 THR A C 1
ATOM 636 O O . THR A 1 85 ? -4.926 -7.427 6.662 1.00 85.25 85 THR A O 1
ATOM 639 N N . CYS A 1 86 ? -5.474 -9.548 6.232 1.00 68.56 86 CYS A N 1
ATOM 640 C CA . CYS A 1 86 ? -4.632 -10.201 7.232 1.00 68.56 86 CYS A CA 1
ATOM 641 C C . CYS A 1 86 ? -4.158 -11.556 6.695 1.00 68.56 86 CYS A C 1
ATOM 643 O O . CYS A 1 86 ? -4.819 -12.146 5.845 1.00 68.56 86 CYS A O 1
ATOM 645 N N . LEU A 1 87 ? -3.017 -12.051 7.172 1.00 65.94 87 LEU A N 1
ATOM 646 C CA . LEU A 1 87 ? -2.387 -13.234 6.587 1.00 65.94 87 LEU A CA 1
ATOM 647 C C . LEU A 1 87 ? -3.226 -14.506 6.742 1.00 65.94 87 LEU A C 1
ATOM 649 O O . LEU A 1 87 ? -3.800 -14.774 7.796 1.00 65.94 87 LEU A O 1
ATOM 653 N N . TRP A 1 88 ? -3.255 -15.290 5.665 1.00 67.12 88 TRP A N 1
ATOM 654 C CA . TRP A 1 88 ? -3.969 -16.557 5.541 1.00 67.12 88 TRP A CA 1
ATOM 655 C C . TRP A 1 88 ? -2.986 -17.690 5.225 1.00 67.12 88 TRP A C 1
ATOM 657 O O . TRP A 1 88 ? -1.935 -17.468 4.618 1.00 67.12 88 TRP A O 1
ATOM 667 N N . GLN A 1 89 ? -3.314 -18.917 5.633 1.00 67.56 89 GLN A N 1
ATOM 668 C CA . GLN A 1 89 ? -2.514 -20.089 5.280 1.00 67.56 89 GLN A CA 1
ATOM 669 C C . GLN A 1 89 ? -2.833 -20.535 3.856 1.00 67.56 89 GLN A C 1
ATOM 671 O O . GLN A 1 89 ? -3.871 -21.144 3.616 1.00 67.56 89 GLN A O 1
ATOM 676 N N . LYS A 1 90 ? -1.913 -20.253 2.929 1.00 66.31 90 LYS A N 1
ATOM 677 C CA . LYS A 1 90 ? -2.047 -20.627 1.521 1.00 66.31 90 LYS A CA 1
ATOM 678 C C . LYS A 1 90 ? -2.211 -22.143 1.338 1.00 66.31 90 LYS A C 1
ATOM 680 O O . LYS A 1 90 ? -1.332 -22.899 1.746 1.00 66.31 90 LYS A O 1
ATOM 685 N N . LYS A 1 91 ? -3.279 -22.578 0.655 1.00 64.38 91 LYS A N 1
ATOM 686 C CA . LYS A 1 91 ? -3.330 -23.878 -0.043 1.00 64.38 91 LYS A CA 1
ATOM 687 C C . LYS A 1 91 ? -3.022 -23.712 -1.531 1.00 64.38 91 LYS A C 1
ATOM 689 O O . LYS A 1 91 ? -3.199 -22.636 -2.100 1.00 64.38 91 LYS A O 1
ATOM 694 N N . ASN A 1 92 ? -2.487 -24.778 -2.123 1.00 63.31 92 ASN A N 1
ATOM 695 C CA . ASN A 1 92 ? -1.926 -24.791 -3.475 1.00 63.31 92 ASN A CA 1
ATOM 696 C C . ASN A 1 92 ? -2.936 -24.298 -4.530 1.00 63.31 92 ASN A C 1
ATOM 698 O O . ASN A 1 92 ? -4.100 -24.681 -4.489 1.00 63.31 92 ASN A O 1
ATOM 702 N N . GLY A 1 93 ? -2.468 -23.488 -5.488 1.00 78.50 93 GLY A N 1
ATOM 703 C CA . GLY A 1 93 ? -3.206 -23.139 -6.713 1.00 78.50 93 GLY A CA 1
ATOM 704 C C . GLY A 1 93 ? -3.835 -21.741 -6.783 1.00 78.50 93 GLY A C 1
ATOM 705 O O . GLY A 1 93 ? -4.132 -21.299 -7.885 1.00 78.50 93 GLY A O 1
ATOM 706 N N . VAL A 1 94 ? -3.978 -21.016 -5.666 1.00 89.06 94 VAL A N 1
ATOM 707 C CA . VAL A 1 94 ? -4.618 -19.679 -5.635 1.00 89.06 94 VAL A CA 1
ATOM 708 C C . VAL A 1 94 ? -3.582 -18.565 -5.463 1.00 89.06 94 VAL A C 1
ATOM 710 O O . VAL A 1 94 ? -2.663 -18.698 -4.649 1.00 89.06 94 VAL A O 1
ATOM 713 N N . TRP A 1 95 ? -3.736 -17.449 -6.186 1.00 90.25 95 TRP A N 1
ATOM 714 C CA . TRP A 1 95 ? -2.937 -16.242 -5.962 1.00 90.25 95 TRP A CA 1
ATOM 715 C C . TRP A 1 95 ? -3.373 -15.531 -4.676 1.00 90.25 95 TRP A C 1
ATOM 717 O O . TRP A 1 95 ? -4.507 -15.074 -4.569 1.00 90.25 95 TRP A O 1
ATOM 727 N N . LEU A 1 96 ? -2.470 -15.383 -3.710 1.00 91.38 96 LEU A N 1
ATOM 728 C CA . LEU A 1 96 ? -2.707 -14.687 -2.448 1.00 91.38 96 LEU A CA 1
ATOM 729 C C . LEU A 1 96 ? -2.110 -13.274 -2.498 1.00 91.38 96 LEU A C 1
ATOM 731 O O . LEU A 1 96 ? -0.888 -13.103 -2.508 1.00 91.38 96 LEU A O 1
ATOM 735 N N . HIS A 1 97 ? -2.970 -12.256 -2.483 1.00 92.44 97 HIS A N 1
ATOM 736 C CA . HIS A 1 97 ? -2.571 -10.865 -2.282 1.00 92.44 97 HIS A CA 1
ATOM 737 C C . HIS A 1 97 ? -2.856 -10.418 -0.855 1.00 92.44 97 HIS A C 1
ATOM 739 O O . HIS A 1 97 ? -3.966 -10.592 -0.356 1.00 92.44 97 HIS A O 1
ATOM 745 N N . VAL A 1 98 ? -1.870 -9.791 -0.221 1.00 91.94 98 VAL A N 1
ATOM 746 C CA . VAL A 1 98 ? -2.026 -9.166 1.090 1.00 91.94 98 VAL A CA 1
ATOM 747 C C . VAL A 1 98 ? -2.218 -7.666 0.908 1.00 91.94 98 VAL A C 1
ATOM 749 O O . VAL A 1 98 ? -1.282 -6.954 0.541 1.00 91.94 98 VAL A O 1
ATOM 752 N N . ASP A 1 99 ? -3.420 -7.177 1.192 1.00 93.56 99 ASP A N 1
ATOM 753 C CA . ASP A 1 99 ? -3.687 -5.743 1.270 1.00 93.56 99 ASP A CA 1
ATOM 754 C C . ASP A 1 99 ? -3.328 -5.239 2.671 1.00 93.56 99 ASP A C 1
ATOM 756 O O . ASP A 1 99 ? -4.092 -5.366 3.629 1.00 93.56 99 ASP A O 1
ATOM 760 N N . ALA A 1 100 ? -2.144 -4.641 2.787 1.00 92.75 100 ALA A N 1
ATOM 761 C CA . ALA A 1 100 ? -1.694 -3.953 3.986 1.00 92.75 100 ALA A CA 1
ATOM 762 C C . ALA A 1 100 ? -1.687 -2.430 3.783 1.00 92.75 100 ALA A C 1
ATOM 764 O O . ALA A 1 100 ? -0.846 -1.733 4.353 1.00 92.75 100 ALA A O 1
ATOM 765 N N . ALA A 1 101 ? -2.617 -1.872 2.996 1.00 93.44 101 ALA A N 1
ATOM 766 C CA . ALA A 1 101 ? -2.617 -0.455 2.646 1.00 93.44 101 ALA A CA 1
ATOM 767 C C . ALA A 1 101 ? -2.487 0.461 3.874 1.00 93.44 101 ALA A C 1
ATOM 769 O O . ALA A 1 101 ? -1.646 1.355 3.879 1.00 93.44 101 ALA A O 1
ATOM 770 N N . TYR A 1 102 ? -3.297 0.246 4.917 1.00 94.19 102 TYR A N 1
ATOM 771 C CA . TYR A 1 102 ? -3.235 1.034 6.157 1.00 94.19 102 TYR A CA 1
ATOM 772 C C . TYR A 1 102 ? -2.238 0.460 7.173 1.00 94.19 102 TYR A C 1
ATOM 774 O O . TYR A 1 102 ? -1.302 1.141 7.592 1.00 94.19 102 TYR A O 1
ATOM 782 N N . ALA A 1 103 ? -2.424 -0.806 7.555 1.00 91.06 103 ALA A N 1
ATOM 783 C CA . ALA A 1 103 ? -1.644 -1.447 8.610 1.00 91.06 103 ALA A CA 1
ATOM 784 C C . ALA A 1 103 ? -0.171 -1.670 8.232 1.00 91.06 103 ALA A C 1
ATOM 786 O O . ALA A 1 103 ? 0.664 -1.813 9.124 1.00 91.06 103 ALA A O 1
ATOM 787 N N . GLY A 1 104 ? 0.180 -1.637 6.943 1.00 90.06 104 GLY A N 1
ATOM 788 C CA . GLY A 1 104 ? 1.535 -1.897 6.464 1.00 90.06 104 GLY A CA 1
ATOM 789 C C . GLY A 1 104 ? 2.583 -0.919 6.989 1.00 90.06 104 GLY A C 1
ATOM 790 O O . GLY A 1 104 ? 3.733 -1.309 7.194 1.00 90.06 104 GLY A O 1
ATOM 791 N N . SER A 1 105 ? 2.174 0.312 7.326 1.00 90.88 105 SER A N 1
ATOM 792 C CA . SER A 1 105 ? 3.047 1.297 7.979 1.00 90.88 105 SER A CA 1
ATOM 793 C C . SER A 1 105 ? 3.561 0.785 9.316 1.00 90.88 105 SER A C 1
ATOM 795 O O . SER A 1 105 ? 4.680 1.097 9.709 1.00 90.88 105 SER A O 1
ATOM 797 N N . THR A 1 106 ? 2.758 -0.014 10.021 1.00 90.06 106 THR A N 1
ATOM 798 C CA . THR A 1 106 ? 3.085 -0.495 11.366 1.00 90.06 106 THR A CA 1
ATOM 799 C C . THR A 1 106 ? 4.167 -1.556 11.376 1.00 90.06 106 THR A C 1
ATOM 801 O O . THR A 1 106 ? 4.826 -1.741 12.389 1.00 90.06 106 THR A O 1
ATOM 804 N N . TYR A 1 107 ? 4.466 -2.183 10.241 1.00 85.56 107 TYR A N 1
ATOM 805 C CA . TYR A 1 107 ? 5.454 -3.259 10.172 1.00 85.56 107 TYR A CA 1
ATOM 806 C C . TYR A 1 107 ? 6.901 -2.776 10.342 1.00 85.56 107 TYR A C 1
ATOM 808 O O . TYR A 1 107 ? 7.814 -3.559 10.640 1.00 85.56 107 TYR A O 1
ATOM 816 N N . ILE A 1 108 ? 7.138 -1.466 10.224 1.00 84.94 108 ILE A N 1
ATOM 817 C CA . ILE A 1 108 ? 8.428 -0.887 10.603 1.00 84.94 108 ILE A CA 1
ATOM 818 C C . ILE A 1 108 ? 8.661 -1.008 12.115 1.00 84.94 108 ILE A C 1
ATOM 820 O O . ILE A 1 108 ? 9.822 -1.133 12.518 1.00 84.94 108 ILE A O 1
ATOM 824 N N . TYR A 1 109 ? 7.590 -1.038 12.918 1.00 85.31 109 TYR A N 1
ATOM 825 C CA . TYR A 1 109 ? 7.583 -1.140 14.376 1.00 85.31 109 TYR A CA 1
ATOM 826 C C . TYR A 1 109 ? 7.623 -2.625 14.812 1.00 85.31 109 TYR A C 1
ATOM 828 O O . TYR A 1 109 ? 6.721 -3.384 14.454 1.00 85.31 109 TYR A O 1
ATOM 836 N N . PRO A 1 110 ? 8.692 -3.086 15.500 1.00 85.12 110 PRO A N 1
ATOM 837 C CA . PRO A 1 110 ? 8.932 -4.510 15.773 1.00 85.12 110 PRO A CA 1
ATOM 838 C C . PRO A 1 110 ? 7.759 -5.271 16.402 1.00 85.12 110 PRO A C 1
ATOM 840 O O . PRO A 1 110 ? 7.477 -6.393 15.990 1.00 85.12 110 PRO A O 1
ATOM 843 N N . GLU A 1 111 ? 7.048 -4.648 17.333 1.00 87.31 111 GLU A N 1
ATOM 844 C CA . GLU A 1 111 ? 5.962 -5.223 18.126 1.00 87.31 111 GLU A CA 1
ATOM 845 C C . GLU A 1 111 ? 4.747 -5.587 17.264 1.00 87.31 111 GLU A C 1
ATOM 847 O O . GLU A 1 111 ? 3.986 -6.483 17.612 1.00 87.31 111 GLU A O 1
ATOM 852 N N . PHE A 1 112 ? 4.598 -4.954 16.098 1.00 87.25 112 PHE A N 1
ATOM 853 C CA . PHE A 1 112 ? 3.514 -5.200 15.145 1.00 87.25 112 PHE A CA 1
ATOM 854 C C . PHE A 1 112 ? 3.936 -6.091 13.974 1.00 87.25 112 PHE A C 1
ATOM 856 O O . PHE A 1 112 ? 3.124 -6.401 13.105 1.00 87.25 112 PHE A O 1
ATOM 863 N N . ARG A 1 113 ? 5.191 -6.557 13.940 1.00 84.94 113 ARG A N 1
ATOM 864 C CA . ARG A 1 113 ? 5.671 -7.435 12.861 1.00 84.94 113 ARG A CA 1
ATOM 865 C C . ARG A 1 113 ? 5.072 -8.831 12.886 1.00 84.94 113 ARG A C 1
ATOM 867 O O . ARG A 1 113 ? 5.147 -9.491 11.861 1.00 84.94 113 ARG A O 1
ATOM 874 N N . HIS A 1 114 ? 4.477 -9.265 13.993 1.00 85.75 114 HIS A N 1
ATOM 875 C CA . HIS A 1 114 ? 3.771 -10.548 14.049 1.00 85.75 114 HIS A CA 1
ATOM 876 C C . HIS A 1 114 ? 2.575 -10.592 13.076 1.00 85.75 114 HIS A C 1
ATOM 878 O O . HIS A 1 114 ? 2.214 -11.646 12.570 1.00 85.75 114 HIS A O 1
ATOM 884 N N . TYR A 1 115 ? 2.008 -9.436 12.703 1.00 84.25 115 TYR A N 1
ATOM 885 C CA . TYR A 1 115 ? 1.003 -9.356 11.634 1.00 84.25 115 TYR A CA 1
ATOM 886 C C . TYR A 1 115 ? 1.559 -9.673 10.235 1.00 84.25 115 TYR A C 1
ATOM 888 O O . TYR A 1 115 ? 0.772 -9.834 9.306 1.00 84.25 115 TYR A O 1
ATOM 896 N N . LEU A 1 116 ? 2.889 -9.739 10.078 1.00 81.81 116 LEU A N 1
ATOM 897 C CA . LEU A 1 116 ? 3.570 -10.209 8.871 1.00 81.81 116 LEU A CA 1
ATOM 898 C C . LEU A 1 116 ? 3.961 -11.695 8.932 1.00 81.81 116 LEU A C 1
ATOM 900 O O . LEU A 1 116 ? 4.582 -12.188 7.990 1.00 81.81 116 LEU A O 1
ATOM 904 N N . ASP A 1 117 ? 3.655 -12.414 10.010 1.00 83.06 117 ASP A N 1
ATOM 905 C CA . ASP A 1 117 ? 4.024 -13.825 10.114 1.00 83.06 117 ASP A CA 1
ATOM 906 C C . ASP A 1 117 ? 3.288 -14.639 9.047 1.00 83.06 117 ASP A C 1
ATOM 908 O O . ASP A 1 117 ? 2.058 -14.669 9.037 1.00 83.06 117 ASP A O 1
ATOM 912 N N . ARG A 1 118 ? 4.041 -15.338 8.183 1.00 83.38 118 ARG A N 1
ATOM 913 C CA . ARG A 1 118 ? 3.567 -16.062 6.986 1.00 83.38 118 ARG A CA 1
ATOM 914 C C . ARG A 1 118 ? 3.388 -15.216 5.723 1.00 83.38 118 ARG A C 1
ATOM 916 O O . ARG A 1 118 ? 2.865 -15.724 4.731 1.00 83.38 118 ARG A O 1
ATOM 923 N N . VAL A 1 119 ? 3.837 -13.958 5.699 1.00 84.19 119 VAL A N 1
ATOM 924 C CA . VAL A 1 119 ? 3.776 -13.117 4.487 1.00 84.19 119 VAL A CA 1
ATOM 925 C C . VAL A 1 119 ? 4.573 -13.711 3.325 1.00 84.19 119 VAL A C 1
ATOM 927 O O . VAL A 1 119 ? 4.232 -13.484 2.170 1.00 84.19 119 VAL A O 1
ATOM 930 N N . GLU A 1 120 ? 5.578 -14.537 3.604 1.00 83.69 120 GLU A N 1
ATOM 931 C CA . GLU A 1 120 ? 6.350 -15.296 2.618 1.00 83.69 120 GLU A CA 1
ATOM 932 C C . GLU A 1 120 ? 5.510 -16.298 1.796 1.00 83.69 120 GLU A C 1
ATOM 934 O O . GLU A 1 120 ? 5.942 -16.748 0.724 1.00 83.69 120 GLU A O 1
ATOM 939 N N . LEU A 1 121 ? 4.305 -16.636 2.273 1.00 85.56 121 LEU A N 1
ATOM 940 C CA . LEU A 1 121 ? 3.333 -17.458 1.550 1.00 85.56 121 LEU A CA 1
ATOM 941 C C . LEU A 1 121 ? 2.516 -16.654 0.531 1.00 85.56 121 LEU A C 1
ATOM 943 O O . LEU A 1 121 ? 1.935 -17.255 -0.372 1.00 85.56 121 LEU A O 1
ATOM 947 N N . ALA A 1 122 ? 2.458 -15.326 0.660 1.00 88.69 122 ALA A N 1
ATOM 948 C CA . ALA A 1 122 ? 1.747 -14.472 -0.281 1.00 88.69 122 ALA A CA 1
ATOM 949 C C . ALA A 1 122 ? 2.456 -14.432 -1.642 1.00 88.69 122 ALA A C 1
ATOM 951 O O . ALA A 1 122 ? 3.672 -14.582 -1.741 1.00 88.69 122 ALA A O 1
ATOM 952 N N . ASP A 1 123 ? 1.700 -14.192 -2.706 1.00 89.81 123 ASP A N 1
ATOM 953 C CA . ASP A 1 123 ? 2.258 -13.943 -4.038 1.00 89.81 123 ASP A CA 1
ATOM 954 C C . ASP A 1 123 ? 2.484 -12.450 -4.267 1.00 89.81 123 ASP A C 1
ATOM 956 O O . ASP A 1 123 ? 3.336 -12.053 -5.060 1.00 89.81 123 ASP A O 1
ATOM 960 N N . SER A 1 124 ? 1.758 -11.604 -3.535 1.00 91.50 124 SER A N 1
ATOM 961 C CA . SER A 1 124 ? 1.960 -10.158 -3.551 1.00 91.50 124 SER A CA 1
ATOM 962 C C . SER A 1 124 ? 1.502 -9.497 -2.253 1.00 91.50 124 SER A C 1
ATOM 964 O O . SER A 1 124 ? 0.622 -10.007 -1.567 1.00 91.50 124 SER A O 1
ATOM 966 N N . ILE A 1 125 ? 2.082 -8.344 -1.929 1.00 92.06 125 ILE A N 1
ATOM 967 C CA . ILE A 1 125 ? 1.672 -7.499 -0.804 1.00 92.06 125 ILE A CA 1
ATOM 968 C C . ILE A 1 125 ? 1.718 -6.033 -1.216 1.00 92.06 125 ILE A C 1
ATOM 970 O O . ILE A 1 125 ? 2.689 -5.591 -1.835 1.00 92.06 125 ILE A O 1
ATOM 974 N N . SER A 1 126 ? 0.678 -5.278 -0.867 1.00 92.88 126 SER A N 1
ATOM 975 C CA . SER A 1 126 ? 0.622 -3.831 -1.078 1.00 92.88 126 SER A CA 1
ATOM 976 C C . SER A 1 126 ? 0.578 -3.059 0.243 1.00 92.88 126 SER A C 1
ATOM 978 O O . SER A 1 126 ? 0.061 -3.534 1.253 1.00 92.88 126 SER A O 1
ATOM 980 N N . PHE A 1 127 ? 1.159 -1.860 0.251 1.00 90.44 127 PHE A N 1
ATOM 981 C CA . PHE A 1 127 ? 1.167 -0.956 1.400 1.00 90.44 127 PHE A CA 1
ATOM 982 C C . PHE A 1 127 ? 1.168 0.511 0.944 1.00 90.44 127 PHE A C 1
ATOM 984 O O . PHE A 1 127 ? 1.964 0.908 0.091 1.00 90.44 127 PHE A O 1
ATOM 991 N N . ASN A 1 128 ? 0.345 1.357 1.572 1.00 94.56 128 ASN A N 1
ATOM 992 C CA . ASN A 1 128 ? 0.245 2.774 1.234 1.00 94.56 128 ASN A CA 1
ATOM 993 C C . ASN A 1 128 ? 1.046 3.640 2.212 1.00 94.56 128 ASN A C 1
ATOM 995 O O . ASN A 1 128 ? 0.534 4.072 3.246 1.00 94.56 128 ASN A O 1
ATOM 999 N N . ALA A 1 129 ? 2.264 4.021 1.819 1.00 94.25 129 ALA A N 1
ATOM 1000 C CA . ALA A 1 129 ? 3.069 5.001 2.555 1.00 94.25 129 ALA A CA 1
ATOM 1001 C C . ALA A 1 129 ? 2.341 6.340 2.759 1.00 94.25 129 ALA A C 1
ATOM 1003 O O . ALA A 1 129 ? 2.589 7.051 3.734 1.00 94.25 129 ALA A O 1
ATOM 1004 N N . HIS A 1 130 ? 1.394 6.664 1.874 1.00 96.12 130 HIS A N 1
ATOM 1005 C CA . HIS A 1 130 ? 0.601 7.880 1.994 1.00 96.12 130 HIS A CA 1
ATOM 1006 C C . HIS A 1 130 ? -0.521 7.850 3.034 1.00 96.12 130 HIS A C 1
ATOM 1008 O O . HIS A 1 130 ? -1.174 8.868 3.237 1.00 96.12 130 HIS A O 1
ATOM 1014 N N . LYS A 1 131 ? -0.773 6.707 3.680 1.00 95.75 131 LYS A N 1
ATOM 1015 C CA . LYS A 1 131 ? -1.766 6.631 4.756 1.00 95.75 131 LYS A CA 1
ATOM 1016 C C . LYS A 1 131 ? -1.160 7.022 6.097 1.00 95.75 131 LYS A C 1
ATOM 1018 O O . LYS A 1 131 ? -1.667 7.917 6.758 1.00 95.75 131 LYS A O 1
ATOM 1023 N N . TRP A 1 132 ? -0.078 6.360 6.504 1.00 94.75 132 TRP A N 1
ATOM 1024 C CA . TRP A 1 132 ? 0.432 6.491 7.874 1.00 94.75 132 TRP A CA 1
ATOM 1025 C C . TRP A 1 132 ? 1.965 6.489 7.947 1.00 94.75 132 TRP A C 1
ATOM 1027 O O . TRP A 1 132 ? 2.556 6.032 8.920 1.00 94.75 132 TRP A O 1
ATOM 1037 N N . LEU A 1 133 ? 2.634 6.923 6.873 1.00 94.38 133 LEU A N 1
ATOM 1038 C CA . LEU A 1 133 ? 4.095 7.056 6.809 1.00 94.38 133 LEU A CA 1
ATOM 1039 C C . LEU A 1 133 ? 4.512 8.433 6.275 1.00 94.38 133 LEU A C 1
ATOM 1041 O O . LEU A 1 133 ? 5.463 8.552 5.505 1.00 94.38 133 LEU A O 1
ATOM 1045 N N . LEU A 1 134 ? 3.762 9.472 6.664 1.00 96.31 134 LEU A N 1
ATOM 1046 C CA . LEU A 1 134 ? 4.102 10.887 6.449 1.00 96.31 134 LEU A CA 1
ATOM 1047 C C . LEU A 1 134 ? 4.405 11.268 4.988 1.00 96.31 134 LEU A C 1
ATOM 1049 O O . LEU A 1 134 ? 5.141 12.214 4.718 1.00 96.31 134 LEU A O 1
ATOM 1053 N N . THR A 1 135 ? 3.851 10.528 4.029 1.00 95.88 135 THR A N 1
ATOM 1054 C CA . THR A 1 135 ? 4.072 10.758 2.601 1.00 95.88 135 THR A CA 1
ATOM 1055 C C . THR A 1 135 ? 2.788 11.288 1.969 1.00 95.88 135 THR A C 1
ATOM 1057 O O . THR A 1 135 ? 1.721 10.734 2.178 1.00 95.88 135 THR A O 1
ATOM 1060 N N . ASN A 1 136 ? 2.845 12.343 1.159 1.00 95.00 136 ASN A N 1
ATOM 1061 C CA . ASN A 1 136 ? 1.630 12.842 0.501 1.00 95.00 136 ASN A CA 1
ATOM 1062 C C . ASN A 1 136 ? 1.121 11.873 -0.579 1.00 95.00 136 ASN A C 1
ATOM 1064 O O . ASN A 1 136 ? 1.903 11.120 -1.175 1.00 95.00 136 ASN A O 1
ATOM 1068 N N . MET A 1 137 ? -0.177 11.938 -0.884 1.00 94.94 137 MET A N 1
ATOM 1069 C CA . MET A 1 137 ? -0.789 11.162 -1.967 1.00 94.94 137 MET A CA 1
ATOM 1070 C C . MET A 1 137 ? -0.156 11.472 -3.343 1.00 94.94 137 MET A C 1
ATOM 1072 O O . MET A 1 137 ? 0.310 12.583 -3.592 1.00 94.94 137 MET A O 1
ATOM 1076 N N . ASP A 1 138 ? -0.003 10.508 -4.255 1.00 95.00 138 ASP A N 1
ATOM 1077 C CA . ASP A 1 138 ? -0.178 9.051 -4.091 1.00 95.00 138 ASP A CA 1
ATOM 1078 C C . ASP A 1 138 ? 1.158 8.355 -3.813 1.00 95.00 138 ASP A C 1
ATOM 1080 O O . ASP A 1 138 ? 2.164 8.659 -4.456 1.00 95.00 138 ASP A O 1
ATOM 1084 N N . CYS A 1 139 ? 1.201 7.394 -2.894 1.00 95.56 139 CYS A N 1
ATOM 1085 C CA . CYS A 1 139 ? 2.394 6.571 -2.657 1.00 95.56 139 CYS A CA 1
ATOM 1086 C C . CYS A 1 139 ? 2.003 5.175 -2.158 1.00 95.56 139 CYS A C 1
ATOM 1088 O O . CYS A 1 139 ? 1.760 4.998 -0.963 1.00 95.56 139 CYS A O 1
ATOM 1090 N N . CYS A 1 140 ? 1.875 4.219 -3.074 1.00 94.62 140 CYS A N 1
ATOM 1091 C CA . CYS A 1 140 ? 1.603 2.812 -2.786 1.00 94.62 140 CYS A CA 1
ATOM 1092 C C . CYS A 1 140 ? 2.810 1.989 -3.233 1.00 94.62 140 CYS A C 1
ATOM 1094 O O . CYS A 1 140 ? 3.338 2.219 -4.319 1.00 94.62 140 CYS A O 1
ATOM 1096 N N . CYS A 1 141 ? 3.258 1.087 -2.372 1.00 93.31 141 CYS A N 1
ATOM 1097 C CA . CYS A 1 141 ? 4.334 0.152 -2.639 1.00 93.31 141 CYS A CA 1
ATOM 1098 C C . CYS A 1 141 ? 3.717 -1.227 -2.861 1.00 93.31 141 CYS A C 1
ATOM 1100 O O . CYS A 1 141 ? 2.859 -1.644 -2.083 1.00 93.31 141 CYS A O 1
ATOM 1102 N N . LEU A 1 142 ? 4.170 -1.927 -3.897 1.00 92.75 142 LEU A N 1
ATOM 1103 C CA . LEU A 1 142 ? 3.731 -3.271 -4.240 1.00 92.75 142 LEU A CA 1
ATOM 1104 C C . LEU A 1 142 ? 4.963 -4.166 -4.349 1.00 92.75 142 LEU A C 1
ATOM 1106 O O . LEU A 1 142 ? 5.898 -3.854 -5.083 1.00 92.75 142 LEU A O 1
ATOM 1110 N N . TRP A 1 143 ? 4.947 -5.284 -3.633 1.00 90.69 143 TRP A N 1
ATOM 1111 C CA . TRP A 1 143 ? 5.907 -6.365 -3.815 1.00 90.69 143 TRP A CA 1
ATOM 1112 C C . TRP A 1 143 ? 5.182 -7.550 -4.430 1.00 90.69 143 TRP A C 1
ATOM 1114 O O . TRP A 1 143 ? 4.098 -7.917 -3.978 1.00 90.69 143 TRP A O 1
ATOM 1124 N N . ILE A 1 144 ? 5.791 -8.153 -5.448 1.00 90.19 144 ILE A N 1
ATOM 1125 C CA . ILE A 1 144 ? 5.300 -9.362 -6.108 1.00 90.19 144 ILE A CA 1
ATOM 1126 C C . ILE A 1 144 ? 6.408 -10.409 -6.023 1.00 90.19 144 ILE A C 1
ATOM 1128 O O . ILE A 1 144 ? 7.561 -10.127 -6.350 1.00 90.19 144 ILE A O 1
ATOM 1132 N N . LYS A 1 145 ? 6.053 -11.618 -5.582 1.00 86.25 145 LYS A N 1
ATOM 1133 C CA . LYS A 1 145 ? 6.962 -12.762 -5.420 1.00 86.25 145 LYS A CA 1
ATOM 1134 C C . LYS A 1 145 ? 7.660 -13.140 -6.723 1.00 86.25 145 LYS A C 1
ATOM 1136 O O . LYS A 1 145 ? 8.826 -13.539 -6.714 1.00 86.25 145 LYS A O 1
ATOM 1141 N N . SER A 1 146 ? 6.921 -13.039 -7.825 1.00 84.62 146 SER A N 1
ATOM 1142 C CA . SER A 1 146 ? 7.332 -13.420 -9.170 1.00 84.62 146 SER A CA 1
ATOM 1143 C C . SER A 1 146 ? 7.297 -12.220 -10.122 1.00 84.62 146 SER A C 1
ATOM 1145 O O . SER A 1 146 ? 6.227 -11.877 -10.627 1.00 84.62 146 SER A O 1
ATOM 1147 N N . PRO A 1 147 ? 8.448 -11.573 -10.378 1.00 77.06 147 PRO A N 1
ATOM 1148 C CA . PRO A 1 147 ? 8.561 -10.436 -11.297 1.00 77.06 147 PRO A CA 1
ATOM 1149 C C . PRO A 1 147 ? 8.077 -10.719 -12.722 1.00 77.06 147 PRO A C 1
ATOM 1151 O O . PRO A 1 147 ? 7.570 -9.820 -13.383 1.00 77.06 147 PRO A O 1
ATOM 1154 N N . SER A 1 148 ? 8.191 -11.967 -13.188 1.00 80.25 148 SER A N 1
ATOM 1155 C CA . SER A 1 148 ? 7.768 -12.352 -14.537 1.00 80.25 148 SER A CA 1
ATOM 1156 C C . SER A 1 148 ? 6.253 -12.289 -14.725 1.00 80.25 148 SER A C 1
ATOM 1158 O O . SER A 1 148 ? 5.790 -12.116 -15.845 1.00 80.25 148 SER A O 1
ATOM 1160 N N . SER A 1 149 ? 5.466 -12.391 -13.649 1.00 79.69 149 SER A N 1
ATOM 1161 C CA . SER A 1 149 ? 4.000 -12.363 -13.726 1.00 79.69 149 SER A CA 1
ATOM 1162 C C . SER A 1 149 ? 3.451 -11.016 -14.228 1.00 79.69 149 SER A C 1
ATOM 1164 O O . SER A 1 149 ? 2.737 -11.020 -15.234 1.00 79.69 149 SER A O 1
ATOM 1166 N N . PRO A 1 150 ? 3.776 -9.859 -13.607 1.00 80.56 150 PRO A N 1
ATOM 1167 C CA . PRO A 1 150 ? 3.360 -8.561 -14.132 1.00 80.56 150 PRO A CA 1
ATOM 1168 C C . PRO A 1 150 ? 4.002 -8.267 -15.488 1.00 80.56 150 PRO A C 1
ATOM 1170 O O . PRO A 1 150 ? 3.291 -7.822 -16.376 1.00 80.56 150 PRO A O 1
ATOM 1173 N N . GLN A 1 151 ? 5.281 -8.596 -15.697 1.00 83.81 151 GLN A N 1
ATOM 1174 C CA . GLN A 1 151 ? 5.955 -8.348 -16.976 1.00 83.81 151 GLN A CA 1
ATOM 1175 C C . GLN A 1 151 ? 5.260 -9.084 -18.130 1.00 83.81 151 GLN A C 1
ATOM 1177 O O . GLN A 1 151 ? 4.834 -8.463 -19.093 1.00 83.81 151 GLN A O 1
ATOM 1182 N N . ASN A 1 152 ? 5.006 -10.387 -18.002 1.00 84.88 152 ASN A N 1
ATOM 1183 C CA . ASN A 1 152 ? 4.310 -11.148 -19.046 1.00 84.88 152 ASN A CA 1
ATOM 1184 C C . ASN A 1 152 ? 2.882 -10.645 -19.316 1.00 84.88 152 ASN A C 1
ATOM 1186 O O . ASN A 1 152 ? 2.366 -10.843 -20.413 1.00 84.88 152 ASN A O 1
ATOM 1190 N N . SER A 1 153 ? 2.237 -10.031 -18.321 1.00 86.56 153 SER A N 1
ATOM 1191 C CA . SER A 1 153 ? 0.839 -9.593 -18.414 1.00 86.56 153 SER A CA 1
ATOM 1192 C C . SER A 1 153 ? 0.685 -8.136 -18.860 1.00 86.56 153 SER A C 1
ATOM 1194 O O . SER A 1 153 ? -0.344 -7.782 -19.429 1.00 86.56 153 SER A O 1
ATOM 1196 N N . LEU A 1 154 ? 1.669 -7.286 -18.559 1.00 89.12 154 LEU A N 1
ATOM 1197 C CA . LEU A 1 154 ? 1.598 -5.829 -18.708 1.00 89.12 154 LEU A CA 1
ATOM 1198 C C . LEU A 1 154 ? 2.622 -5.279 -19.705 1.00 89.12 154 LEU A C 1
ATOM 1200 O O . LEU A 1 154 ? 2.505 -4.117 -20.095 1.00 89.12 154 LEU A O 1
ATOM 1204 N N . SER A 1 155 ? 3.623 -6.069 -20.113 1.00 85.88 155 SER A N 1
ATOM 1205 C CA . SER A 1 155 ? 4.664 -5.586 -21.015 1.00 85.88 155 SER A CA 1
ATOM 1206 C C . SER A 1 155 ? 4.097 -5.131 -22.353 1.00 85.88 155 SER A C 1
ATOM 1208 O O . SER A 1 155 ? 3.337 -5.835 -23.016 1.00 85.88 155 SER A O 1
ATOM 1210 N N . ASN A 1 156 ? 4.554 -3.958 -22.785 1.00 81.06 156 ASN A N 1
ATOM 1211 C CA . ASN A 1 156 ? 4.338 -3.441 -24.129 1.00 81.06 156 ASN A CA 1
ATOM 1212 C C . ASN A 1 156 ? 5.695 -3.263 -24.822 1.00 81.06 156 ASN A C 1
ATOM 1214 O O . ASN A 1 156 ? 6.542 -2.501 -24.344 1.00 81.06 156 ASN A O 1
ATOM 1218 N N . ASN A 1 157 ? 5.875 -3.962 -25.944 1.00 81.88 157 ASN A N 1
ATOM 1219 C CA . ASN A 1 157 ? 7.123 -4.028 -26.709 1.00 81.88 157 ASN A CA 1
ATOM 1220 C C . ASN A 1 157 ? 7.029 -3.259 -28.033 1.00 81.88 157 ASN A C 1
ATOM 1222 O O . ASN A 1 157 ? 7.578 -3.689 -29.044 1.00 81.88 157 ASN A O 1
ATOM 1226 N N . ALA A 1 158 ? 6.299 -2.141 -28.049 1.00 85.62 158 ALA A N 1
ATOM 1227 C CA . ALA A 1 158 ? 6.290 -1.254 -29.203 1.00 85.62 158 ALA A CA 1
ATOM 1228 C C . ALA A 1 158 ? 7.724 -0.831 -29.572 1.00 85.62 158 ALA A C 1
ATOM 1230 O O . ALA A 1 158 ? 8.511 -0.469 -28.698 1.00 85.62 158 ALA A O 1
ATOM 1231 N N . GLU A 1 159 ? 8.044 -0.855 -30.866 1.00 85.62 159 GLU A N 1
ATOM 1232 C CA . GLU A 1 159 ? 9.410 -0.677 -31.378 1.00 85.62 159 GLU A CA 1
ATOM 1233 C C . GLU A 1 159 ? 10.059 0.636 -30.921 1.00 85.62 159 GLU A C 1
ATOM 1235 O O . GLU A 1 159 ? 11.230 0.651 -30.572 1.00 85.62 159 GLU A O 1
ATOM 1240 N N . PHE A 1 160 ? 9.292 1.722 -30.798 1.00 84.75 160 PHE A N 1
ATOM 1241 C CA . PHE A 1 160 ? 9.807 3.016 -30.329 1.00 84.75 160 PHE A CA 1
ATOM 1242 C C . PHE A 1 160 ? 10.262 3.031 -28.853 1.00 84.75 160 PHE A C 1
ATOM 1244 O O . PHE A 1 160 ? 10.825 4.024 -28.395 1.00 84.75 160 PHE A O 1
ATOM 1251 N N . LEU A 1 161 ? 9.987 1.969 -28.088 1.00 84.50 161 LEU A N 1
ATOM 1252 C CA . LEU A 1 161 ? 10.443 1.795 -26.706 1.00 84.50 161 LEU A CA 1
ATOM 1253 C C . LEU A 1 161 ? 11.715 0.935 -26.608 1.00 84.50 161 LEU A C 1
ATOM 1255 O O . LEU A 1 161 ? 12.264 0.809 -25.505 1.00 84.50 161 LEU A O 1
ATOM 1259 N N . SER A 1 162 ? 12.167 0.341 -27.720 1.00 82.94 162 SER A N 1
ATOM 1260 C CA . SER A 1 162 ? 13.349 -0.519 -27.756 1.00 82.94 162 SER A CA 1
ATOM 1261 C C . SER A 1 162 ? 14.611 0.268 -27.410 1.00 82.94 162 SER A C 1
ATOM 1263 O O . SER A 1 162 ? 14.756 1.452 -27.722 1.00 82.94 162 SER A O 1
ATOM 1265 N N . ASN A 1 163 ? 15.505 -0.375 -26.663 1.00 83.62 163 ASN A N 1
ATOM 1266 C CA . ASN A 1 163 ? 16.813 0.170 -26.332 1.00 83.62 163 ASN A CA 1
ATOM 1267 C C . ASN A 1 163 ? 17.728 -0.941 -25.798 1.00 83.62 163 ASN A C 1
ATOM 1269 O O . ASN A 1 163 ? 17.277 -1.877 -25.134 1.00 83.62 163 ASN A O 1
ATOM 1273 N N . ASN A 1 164 ? 19.034 -0.771 -26.007 1.00 83.62 164 ASN A N 1
ATOM 1274 C CA . ASN A 1 164 ? 20.052 -1.762 -25.645 1.00 83.62 164 ASN A CA 1
ATOM 1275 C C . ASN A 1 164 ? 20.055 -2.133 -24.150 1.00 83.62 164 ASN A C 1
ATOM 1277 O O . ASN A 1 164 ? 20.373 -3.271 -23.797 1.00 83.62 164 ASN A O 1
ATOM 1281 N N . ALA A 1 165 ? 19.723 -1.187 -23.260 1.00 80.94 165 ALA A N 1
ATOM 1282 C CA . ALA A 1 165 ? 19.719 -1.444 -21.821 1.00 80.94 165 ALA A CA 1
ATOM 1283 C C . ALA A 1 165 ? 18.596 -2.422 -21.440 1.00 80.94 165 ALA A C 1
ATOM 1285 O O . ALA A 1 165 ? 18.842 -3.366 -20.693 1.00 80.94 165 ALA A O 1
ATOM 1286 N N . SER A 1 166 ? 17.399 -2.240 -22.002 1.00 79.38 166 SER A N 1
ATOM 1287 C CA . SER A 1 166 ? 16.241 -3.122 -21.797 1.00 79.38 166 SER A CA 1
ATOM 1288 C C . SER A 1 166 ? 16.384 -4.483 -22.487 1.00 79.38 166 SER A C 1
ATOM 1290 O O . SER A 1 166 ? 15.902 -5.490 -21.970 1.00 79.38 166 SER A O 1
ATOM 1292 N N . GLU A 1 167 ? 17.053 -4.534 -23.641 1.00 77.38 167 GLU A N 1
ATOM 1293 C CA . GLU A 1 167 ? 17.289 -5.775 -24.399 1.00 77.38 167 GLU A CA 1
ATOM 1294 C C . GLU A 1 167 ? 18.338 -6.682 -23.746 1.00 77.38 167 GLU A C 1
ATOM 1296 O O . GLU A 1 167 ? 18.295 -7.910 -23.877 1.00 77.38 167 GLU A O 1
ATOM 1301 N N . THR A 1 168 ? 19.249 -6.091 -22.972 1.00 74.81 168 THR A N 1
ATOM 1302 C CA . THR A 1 168 ? 20.185 -6.846 -22.142 1.00 74.81 168 THR A CA 1
ATOM 1303 C C . THR A 1 168 ? 19.431 -7.442 -20.952 1.00 74.81 168 THR A C 1
ATOM 1305 O O . THR A 1 168 ? 19.234 -6.795 -19.920 1.00 74.81 168 THR A O 1
ATOM 1308 N N . LYS A 1 169 ? 18.982 -8.698 -21.096 1.00 63.97 169 LYS A N 1
ATOM 1309 C CA . LYS A 1 169 ? 18.170 -9.402 -20.087 1.00 63.97 169 LYS A CA 1
ATOM 1310 C C . LYS A 1 169 ? 18.756 -9.267 -18.678 1.00 63.97 169 LYS A C 1
ATOM 1312 O O . LYS A 1 169 ? 19.838 -9.770 -18.389 1.00 63.97 169 LYS A O 1
ATOM 1317 N N . GLY A 1 170 ? 17.981 -8.649 -17.787 1.00 67.19 170 GLY A N 1
ATOM 1318 C CA . GLY A 1 170 ? 18.297 -8.531 -16.363 1.00 67.19 170 GLY A CA 1
ATOM 1319 C C . GLY A 1 170 ? 19.221 -7.369 -15.985 1.00 67.19 170 GLY A C 1
ATOM 1320 O O . GLY A 1 170 ? 19.522 -7.233 -14.802 1.00 67.19 170 GLY A O 1
ATOM 1321 N N . ALA A 1 171 ? 19.642 -6.526 -16.936 1.00 77.19 171 ALA A N 1
ATOM 1322 C CA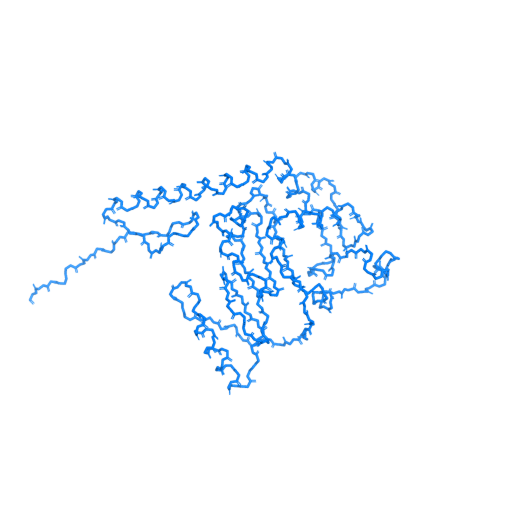 . ALA A 1 171 ? 20.495 -5.372 -16.644 1.00 77.19 171 ALA A CA 1
ATOM 1323 C C . ALA A 1 171 ? 19.737 -4.234 -15.939 1.00 77.19 171 ALA A C 1
ATOM 1325 O O . ALA A 1 171 ? 20.278 -3.602 -15.032 1.00 77.19 171 ALA A O 1
ATOM 1326 N N . VAL A 1 172 ? 18.483 -3.981 -16.331 1.00 85.69 172 VAL A N 1
ATOM 1327 C CA . VAL A 1 172 ? 17.669 -2.862 -15.825 1.00 85.69 172 VAL A CA 1
ATOM 1328 C C . VAL A 1 172 ? 16.205 -3.260 -15.622 1.00 85.69 172 VAL A C 1
ATOM 1330 O O . VAL A 1 172 ? 15.748 -4.294 -16.108 1.00 85.69 172 VAL A O 1
ATOM 1333 N N . ILE A 1 173 ? 15.464 -2.434 -14.876 1.00 87.88 173 ILE A N 1
ATOM 1334 C CA . ILE A 1 173 ? 14.020 -2.594 -14.662 1.00 87.88 173 ILE A CA 1
ATOM 1335 C C . ILE A 1 173 ? 13.280 -1.490 -15.408 1.00 87.88 173 ILE A C 1
ATOM 1337 O O . ILE A 1 173 ? 13.437 -0.312 -15.094 1.00 87.88 173 ILE A O 1
ATOM 1341 N N . ASP A 1 174 ? 12.390 -1.886 -16.310 1.00 90.94 174 ASP A N 1
ATOM 1342 C CA . ASP A 1 174 ? 11.461 -0.973 -16.963 1.00 90.94 174 ASP A CA 1
ATOM 1343 C C . ASP A 1 174 ? 10.115 -0.986 -16.249 1.00 90.94 174 ASP A C 1
ATOM 1345 O O . ASP A 1 174 ? 9.277 -1.858 -16.460 1.00 90.94 174 ASP A O 1
ATOM 1349 N N . TYR A 1 175 ? 9.895 0.002 -15.381 1.00 91.12 175 TYR A N 1
ATOM 1350 C CA . TYR A 1 175 ? 8.677 0.076 -14.571 1.00 91.12 175 TYR A CA 1
ATOM 1351 C C . TYR A 1 175 ? 7.387 0.260 -15.386 1.00 91.12 175 TYR A C 1
ATOM 1353 O O . TYR A 1 175 ? 6.320 0.025 -14.825 1.00 91.12 175 TYR A O 1
ATOM 1361 N N . LYS A 1 176 ? 7.441 0.605 -16.686 1.00 91.62 176 LYS A N 1
ATOM 1362 C CA . LYS A 1 176 ? 6.269 0.512 -17.582 1.00 91.62 176 LYS A CA 1
ATOM 1363 C C . LYS A 1 176 ? 5.642 -0.886 -17.579 1.00 91.62 176 LYS A C 1
ATOM 1365 O O . LYS A 1 176 ? 4.429 -0.990 -17.664 1.00 91.62 176 LYS A O 1
ATOM 1370 N N . ASP A 1 177 ? 6.448 -1.931 -17.388 1.00 91.19 177 ASP A N 1
ATOM 1371 C CA . ASP A 1 177 ? 6.011 -3.334 -17.397 1.00 91.19 177 ASP A CA 1
ATOM 1372 C C . ASP A 1 177 ? 5.520 -3.810 -16.014 1.00 91.19 177 ASP A C 1
ATOM 1374 O O . ASP A 1 177 ? 5.253 -4.990 -15.796 1.00 91.19 177 ASP A O 1
ATOM 1378 N N . TRP A 1 178 ? 5.422 -2.887 -15.052 1.00 91.62 178 TRP A N 1
ATOM 1379 C CA . TRP A 1 178 ? 5.008 -3.128 -13.665 1.00 91.62 178 TRP A CA 1
ATOM 1380 C C . TRP A 1 178 ? 3.744 -2.354 -13.279 1.00 91.62 178 TRP A C 1
ATOM 1382 O O . TRP A 1 178 ? 3.340 -2.346 -12.115 1.00 91.62 178 TRP A O 1
ATOM 1392 N N . GLN A 1 179 ? 3.124 -1.672 -14.238 1.00 91.19 179 GLN A N 1
ATOM 1393 C CA . GLN A 1 179 ? 1.944 -0.846 -14.031 1.00 91.19 179 GLN A CA 1
ATOM 1394 C C . GLN A 1 179 ? 1.081 -0.838 -15.298 1.00 91.19 179 GLN A C 1
ATOM 1396 O O . GLN A 1 179 ? 1.495 -1.300 -16.351 1.00 91.19 179 GLN A O 1
ATOM 1401 N N . ILE A 1 180 ? -0.129 -0.290 -15.198 1.00 92.75 180 ILE A N 1
ATOM 1402 C CA . ILE A 1 180 ? -1.072 -0.245 -16.326 1.00 92.75 180 ILE A CA 1
ATOM 1403 C C . ILE A 1 180 ? -0.690 0.852 -17.337 1.00 92.75 180 ILE A C 1
ATOM 1405 O O . ILE A 1 180 ? -0.830 0.679 -18.543 1.00 92.75 180 ILE A O 1
ATOM 1409 N N . SER A 1 181 ? -0.236 2.012 -16.857 1.00 91.88 181 SER A N 1
ATOM 1410 C CA . SER A 1 181 ? 0.117 3.155 -17.705 1.00 91.88 181 SER A CA 1
ATOM 1411 C C . SER A 1 181 ? 1.532 3.040 -18.271 1.00 91.88 181 SER A C 1
ATOM 1413 O O . SER A 1 181 ? 2.433 2.590 -17.578 1.00 91.88 181 SER A O 1
ATOM 1415 N N . LEU A 1 182 ? 1.796 3.574 -19.467 1.00 91.50 182 LEU A N 1
ATOM 1416 C CA . LEU A 1 182 ? 3.172 3.648 -19.980 1.00 91.50 182 LEU A CA 1
ATOM 1417 C C . LEU A 1 182 ? 4.052 4.550 -19.093 1.00 91.50 182 LEU A C 1
ATOM 1419 O O . LEU A 1 182 ? 5.090 4.141 -18.580 1.00 91.50 182 LEU A O 1
ATOM 1423 N N . SER A 1 183 ? 3.617 5.790 -18.882 1.00 92.56 183 SER A N 1
ATOM 1424 C CA . SER A 1 183 ? 4.382 6.811 -18.165 1.00 92.56 183 SER A CA 1
ATOM 1425 C C . SER A 1 183 ? 4.204 6.745 -16.647 1.00 92.56 183 SER A C 1
ATOM 1427 O O . SER A 1 183 ? 3.130 6.423 -16.140 1.00 92.56 183 SER A O 1
ATOM 1429 N N . ARG A 1 184 ? 5.232 7.152 -15.894 1.00 93.31 184 ARG A N 1
ATOM 1430 C CA . ARG A 1 184 ? 5.137 7.391 -14.443 1.00 93.31 184 ARG A CA 1
ATOM 1431 C C . ARG A 1 184 ? 5.927 8.617 -14.001 1.00 93.31 184 ARG A C 1
ATOM 1433 O O . ARG A 1 184 ? 6.915 8.998 -14.621 1.00 93.31 184 ARG A O 1
ATOM 1440 N N . ARG A 1 185 ? 5.490 9.185 -12.877 1.00 95.25 185 ARG A N 1
ATOM 1441 C CA . ARG A 1 185 ? 6.179 10.253 -12.138 1.00 95.25 185 ARG A CA 1
ATOM 1442 C C . ARG A 1 185 ? 7.317 9.685 -11.289 1.00 95.25 185 ARG A C 1
ATOM 1444 O O . ARG A 1 185 ? 7.291 8.513 -10.925 1.00 95.25 185 ARG A O 1
ATOM 1451 N N . PHE A 1 186 ? 8.227 10.548 -10.837 1.00 95.62 186 PHE A N 1
ATOM 1452 C CA . PHE A 1 186 ? 9.274 10.199 -9.869 1.00 95.62 186 PHE A CA 1
ATOM 1453 C C . PHE A 1 186 ? 8.720 10.031 -8.433 1.00 95.62 186 PHE A C 1
ATOM 1455 O O . PHE A 1 186 ? 8.995 10.832 -7.536 1.00 95.62 186 PHE A O 1
ATOM 1462 N N . ARG A 1 187 ? 7.900 8.993 -8.209 1.00 93.88 187 ARG A N 1
ATOM 1463 C CA . ARG A 1 187 ? 7.173 8.757 -6.944 1.00 93.88 187 ARG A CA 1
ATOM 1464 C C . ARG A 1 187 ? 8.099 8.417 -5.777 1.00 93.88 187 ARG A C 1
ATOM 1466 O O . ARG A 1 187 ? 7.839 8.859 -4.660 1.00 93.88 187 ARG A O 1
ATOM 1473 N N . ALA A 1 188 ? 9.184 7.689 -6.033 1.00 94.62 188 ALA A N 1
ATOM 1474 C CA . ALA A 1 188 ? 10.120 7.263 -4.997 1.00 94.62 188 ALA A CA 1
ATOM 1475 C C . ALA A 1 188 ? 10.826 8.417 -4.276 1.00 94.62 188 ALA A C 1
ATOM 1477 O O . ALA A 1 188 ? 11.122 8.298 -3.091 1.00 94.62 188 ALA A O 1
ATOM 1478 N N . MET A 1 189 ? 11.044 9.552 -4.949 1.00 95.88 189 MET A N 1
ATOM 1479 C CA . MET A 1 189 ? 11.774 10.695 -4.392 1.00 95.88 189 MET A CA 1
ATOM 1480 C C . MET A 1 189 ? 11.144 11.218 -3.093 1.00 95.88 189 MET A C 1
ATOM 1482 O O . MET A 1 189 ? 11.848 11.442 -2.114 1.00 95.88 189 MET A O 1
ATOM 1486 N N . LYS A 1 190 ? 9.815 11.373 -3.030 1.00 95.56 190 LYS A N 1
ATOM 1487 C CA . LYS A 1 190 ? 9.165 11.860 -1.798 1.00 95.56 190 LYS A CA 1
ATOM 1488 C C . LYS A 1 190 ? 9.292 10.874 -0.637 1.00 95.56 190 LYS A C 1
ATOM 1490 O O . LYS A 1 190 ? 9.538 11.302 0.485 1.00 95.56 190 LYS A O 1
ATOM 1495 N N . LEU A 1 191 ? 9.162 9.575 -0.906 1.00 94.88 191 LEU A N 1
ATOM 1496 C CA . LEU A 1 191 ? 9.310 8.549 0.123 1.00 94.88 191 LEU A CA 1
ATOM 1497 C C . LEU A 1 191 ? 10.767 8.452 0.591 1.00 94.88 191 LEU A C 1
ATOM 1499 O O . LEU A 1 191 ? 11.022 8.354 1.787 1.00 94.88 191 LEU A O 1
ATOM 1503 N N . TRP A 1 192 ? 11.720 8.561 -0.335 1.00 95.56 192 TRP A N 1
ATOM 1504 C CA . TRP A 1 192 ? 13.142 8.638 -0.020 1.00 95.56 192 TRP A CA 1
ATOM 1505 C C . TRP A 1 192 ? 13.456 9.822 0.899 1.00 95.56 192 TRP A C 1
ATOM 1507 O O . TRP A 1 192 ? 14.062 9.625 1.946 1.00 95.56 192 TRP A O 1
ATOM 1517 N N . VAL A 1 193 ? 12.966 11.026 0.575 1.00 95.94 193 VAL A N 1
ATOM 1518 C CA . VAL A 1 193 ? 13.149 12.218 1.422 1.00 95.94 193 VAL A CA 1
ATOM 1519 C C . VAL A 1 193 ? 12.570 12.003 2.822 1.00 95.94 193 VAL A C 1
ATOM 1521 O O . VAL A 1 193 ? 13.231 12.349 3.794 1.00 95.94 193 VAL A O 1
ATOM 1524 N N . VAL A 1 194 ? 11.381 11.401 2.953 1.00 95.81 194 VAL A N 1
ATOM 1525 C CA . VAL A 1 194 ? 10.792 11.061 4.264 1.00 95.81 194 VAL A CA 1
ATOM 1526 C C . VAL A 1 194 ? 11.710 10.113 5.044 1.00 95.81 194 VAL A C 1
ATOM 1528 O O . VAL A 1 194 ? 12.048 10.391 6.196 1.00 95.81 194 VAL A O 1
ATOM 1531 N N . ILE A 1 195 ? 12.165 9.024 4.418 1.00 92.94 195 ILE A N 1
ATOM 1532 C CA . ILE A 1 195 ? 13.043 8.035 5.059 1.00 92.94 195 ILE A CA 1
ATOM 1533 C C . ILE A 1 195 ? 14.371 8.674 5.481 1.00 92.94 195 ILE A C 1
ATOM 1535 O O . ILE A 1 195 ? 14.803 8.472 6.614 1.00 92.94 195 ILE A O 1
ATOM 1539 N N . CYS A 1 196 ? 15.001 9.465 4.613 1.00 93.69 196 CYS A N 1
ATOM 1540 C CA . CYS A 1 196 ? 16.273 10.127 4.898 1.00 93.69 196 CYS A CA 1
ATOM 1541 C C . CYS A 1 196 ? 16.143 11.237 5.945 1.00 93.69 196 CYS A C 1
ATOM 1543 O O . CYS A 1 196 ? 17.037 11.399 6.771 1.00 93.69 196 CYS A O 1
ATOM 1545 N N . ARG A 1 197 ? 15.045 12.001 5.935 1.00 95.81 197 ARG A N 1
ATOM 1546 C CA . ARG A 1 197 ? 14.863 13.147 6.835 1.00 95.81 197 ARG A CA 1
ATOM 1547 C C . ARG A 1 197 ? 14.550 12.735 8.266 1.00 95.81 197 ARG A C 1
ATOM 1549 O O . ARG A 1 197 ? 15.039 13.389 9.189 1.00 95.81 197 ARG A O 1
ATOM 1556 N N . PHE A 1 198 ? 13.697 11.726 8.434 1.00 95.25 198 PHE A N 1
ATOM 1557 C CA . PHE A 1 198 ? 13.228 11.276 9.747 1.00 95.25 198 PHE A CA 1
ATOM 1558 C C . PHE A 1 198 ? 14.027 10.081 10.273 1.00 95.25 198 PHE A C 1
ATOM 1560 O O . PHE A 1 198 ? 14.226 9.946 11.478 1.00 95.25 198 PHE A O 1
ATOM 1567 N N . GLY A 1 199 ? 14.502 9.207 9.385 1.00 92.06 199 GLY A N 1
ATOM 1568 C CA . GLY A 1 199 ? 15.096 7.936 9.775 1.00 92.06 199 GLY A CA 1
ATOM 1569 C C . GLY A 1 199 ? 14.063 6.936 10.308 1.00 92.06 199 GLY A C 1
ATOM 1570 O O . GLY A 1 199 ? 12.935 7.265 10.676 1.00 92.06 199 GLY A O 1
ATOM 1571 N N . VAL A 1 200 ? 14.457 5.663 10.362 1.00 88.62 200 VAL A N 1
ATOM 1572 C CA . VAL A 1 200 ? 13.549 4.566 10.744 1.00 88.62 200 VAL A CA 1
ATOM 1573 C C . VAL A 1 200 ? 13.086 4.676 12.202 1.00 88.62 200 VAL A C 1
ATOM 1575 O O . VAL A 1 200 ? 11.957 4.295 12.499 1.00 88.62 200 VAL A O 1
ATOM 1578 N N . ALA A 1 201 ? 13.925 5.190 13.108 1.00 91.44 201 ALA A N 1
ATOM 1579 C CA . ALA A 1 201 ? 13.574 5.350 14.521 1.00 91.44 201 ALA A CA 1
ATOM 1580 C C . ALA A 1 201 ? 12.417 6.344 14.711 1.00 91.44 201 ALA A C 1
ATOM 1582 O O . ALA A 1 201 ? 11.378 5.966 15.241 1.00 91.44 201 ALA A O 1
ATOM 1583 N N . SER A 1 202 ? 12.532 7.555 14.158 1.00 95.12 202 SER A N 1
ATOM 1584 C CA . SER A 1 202 ? 11.473 8.568 14.267 1.00 95.12 202 SER A CA 1
ATOM 1585 C C . SER A 1 202 ? 10.172 8.127 13.587 1.00 95.12 202 SER A C 1
ATOM 1587 O O . SER A 1 202 ? 9.086 8.351 14.117 1.00 95.12 202 SER A O 1
ATOM 1589 N N . LEU A 1 203 ? 10.258 7.426 12.449 1.00 94.50 203 LEU A N 1
ATOM 1590 C CA . LEU A 1 203 ? 9.070 6.865 11.797 1.00 94.50 203 LEU A CA 1
ATOM 1591 C C . LEU A 1 203 ? 8.385 5.789 12.658 1.00 94.50 203 LEU A C 1
ATOM 1593 O O . LEU A 1 203 ? 7.156 5.731 12.692 1.00 94.50 203 LEU A O 1
ATOM 1597 N N . ARG A 1 204 ? 9.149 4.958 13.383 1.00 93.25 204 ARG A N 1
ATOM 1598 C CA . ARG A 1 204 ? 8.583 4.011 14.362 1.00 93.25 204 ARG A CA 1
ATOM 1599 C C . ARG A 1 204 ? 7.886 4.747 15.498 1.00 93.25 204 ARG A C 1
ATOM 1601 O O . ARG A 1 204 ? 6.764 4.379 15.834 1.00 93.25 204 ARG A O 1
ATOM 1608 N N . ASP A 1 205 ? 8.514 5.784 16.043 1.00 94.75 205 ASP A N 1
ATOM 1609 C CA . ASP A 1 205 ? 7.943 6.573 17.138 1.00 94.75 205 ASP A CA 1
ATOM 1610 C C . ASP A 1 205 ? 6.655 7.283 16.712 1.00 94.75 205 ASP A C 1
ATOM 1612 O O . ASP A 1 205 ? 5.686 7.303 17.469 1.00 94.75 205 ASP A O 1
ATOM 1616 N N . HIS A 1 206 ? 6.590 7.784 15.473 1.00 96.06 206 HIS A N 1
ATOM 1617 C CA . HIS A 1 206 ? 5.373 8.361 14.901 1.00 96.06 206 HIS A CA 1
ATOM 1618 C C . HIS A 1 206 ? 4.208 7.360 14.901 1.00 96.06 206 HIS A C 1
ATOM 1620 O O . HIS A 1 206 ? 3.118 7.664 15.391 1.00 96.06 206 HIS A O 1
ATOM 1626 N N . VAL A 1 207 ? 4.441 6.147 14.392 1.00 94.56 207 VAL A N 1
ATOM 1627 C CA . VAL A 1 207 ? 3.415 5.097 14.365 1.00 94.56 207 VAL A CA 1
ATOM 1628 C C . VAL A 1 207 ? 3.035 4.661 15.782 1.00 94.56 207 VAL A C 1
ATOM 1630 O O . VAL A 1 207 ? 1.849 4.552 16.099 1.00 94.56 207 VAL A O 1
ATOM 1633 N N . ARG A 1 208 ? 4.030 4.452 16.654 1.00 94.50 208 ARG A N 1
ATOM 1634 C CA . ARG A 1 208 ? 3.825 4.078 18.058 1.00 94.50 208 ARG A CA 1
ATOM 1635 C C . ARG A 1 208 ? 2.975 5.114 18.786 1.00 94.50 208 ARG A C 1
ATOM 1637 O O . ARG A 1 208 ? 2.031 4.737 19.470 1.00 94.50 208 ARG A O 1
ATOM 1644 N N . SER A 1 209 ? 3.263 6.400 18.604 1.00 96.25 209 SER A N 1
ATOM 1645 C CA . SER A 1 209 ? 2.498 7.495 19.204 1.00 96.25 209 SER A CA 1
ATOM 1646 C C . SER A 1 209 ? 1.022 7.447 18.798 1.00 96.25 209 SER A C 1
ATOM 1648 O O . SER A 1 209 ? 0.151 7.478 19.666 1.00 96.25 209 SER A O 1
ATOM 1650 N N . GLY A 1 210 ? 0.721 7.246 17.508 1.00 96.31 210 GLY A N 1
ATOM 1651 C CA . GLY A 1 210 ? -0.662 7.070 17.042 1.00 96.31 210 GLY A CA 1
ATOM 1652 C C . GLY A 1 210 ? -1.377 5.896 17.721 1.00 96.31 210 GLY A C 1
ATOM 1653 O O . GLY A 1 210 ? -2.502 6.031 18.199 1.00 96.31 210 GLY A O 1
ATOM 1654 N N . ILE A 1 211 ? -0.691 4.759 17.854 1.00 95.69 211 ILE A N 1
ATOM 1655 C CA . ILE A 1 211 ? -1.221 3.574 18.546 1.00 95.69 211 ILE A CA 1
ATOM 1656 C C . ILE A 1 211 ? -1.498 3.867 20.028 1.00 95.69 211 ILE A C 1
ATOM 1658 O O . ILE A 1 211 ? -2.548 3.474 20.537 1.00 95.69 211 ILE A O 1
ATOM 1662 N N . MET A 1 212 ? -0.591 4.571 20.711 1.00 96.69 212 MET A N 1
ATOM 1663 C CA . MET A 1 212 ? -0.751 4.926 22.125 1.00 96.69 212 MET A CA 1
ATOM 1664 C C . MET A 1 212 ? -1.901 5.913 22.344 1.00 96.69 212 MET A C 1
ATOM 1666 O O . MET A 1 212 ? -2.683 5.729 23.275 1.00 96.69 212 MET A O 1
ATOM 1670 N N . MET A 1 213 ? -2.059 6.911 21.469 1.00 98.38 213 MET A N 1
ATOM 1671 C CA . MET A 1 213 ? -3.200 7.832 21.521 1.00 98.38 213 MET A CA 1
ATOM 1672 C C . MET A 1 213 ? -4.527 7.092 21.339 1.00 98.38 213 MET A C 1
ATOM 1674 O O . MET A 1 213 ? -5.487 7.356 22.060 1.00 98.38 213 MET A O 1
ATOM 1678 N N . ALA A 1 214 ? -4.581 6.127 20.421 1.00 98.12 214 ALA A N 1
ATOM 1679 C CA . ALA A 1 214 ? -5.778 5.324 20.217 1.00 98.12 214 ALA A CA 1
ATOM 1680 C C . ALA A 1 214 ? -6.087 4.398 21.407 1.00 98.12 214 ALA A C 1
ATOM 1682 O O . ALA A 1 214 ? -7.257 4.214 21.739 1.00 98.12 214 ALA A O 1
ATOM 1683 N N . GLU A 1 215 ? -5.077 3.829 22.078 1.00 97.25 215 GLU A N 1
ATOM 1684 C CA . GLU A 1 215 ? -5.302 3.068 23.317 1.00 97.25 215 GLU A CA 1
ATOM 1685 C C . GLU A 1 215 ? -5.806 3.967 24.446 1.00 97.25 215 GLU A C 1
ATOM 1687 O O . GLU A 1 215 ? -6.748 3.596 25.142 1.00 97.25 215 GLU A O 1
ATOM 1692 N N . HIS A 1 216 ? -5.242 5.168 24.586 1.00 98.19 216 HIS A N 1
ATOM 1693 C CA . HIS A 1 216 ? -5.724 6.139 25.561 1.00 98.19 216 HIS A CA 1
ATOM 1694 C C . HIS A 1 216 ? -7.187 6.522 25.295 1.00 98.19 216 HIS A C 1
ATOM 1696 O O . HIS A 1 216 ? -8.016 6.441 26.198 1.00 98.19 216 HIS A O 1
ATOM 1702 N N . PHE A 1 217 ? -7.532 6.846 24.045 1.00 98.56 217 PHE A N 1
ATOM 1703 C CA . PHE A 1 217 ? -8.904 7.177 23.656 1.00 98.56 217 PHE A CA 1
ATOM 1704 C C . PHE A 1 217 ? -9.881 6.021 23.908 1.00 98.56 217 PHE A C 1
ATOM 1706 O O . PHE A 1 217 ? -10.957 6.232 24.459 1.00 98.56 217 PHE A O 1
ATOM 1713 N N . LYS A 1 218 ? -9.498 4.782 23.578 1.00 97.94 218 LYS A N 1
ATOM 1714 C CA . LYS A 1 218 ? -10.276 3.582 23.928 1.00 97.94 218 LYS A CA 1
ATOM 1715 C C . LYS A 1 218 ? -10.514 3.490 25.444 1.00 97.94 218 LYS A C 1
ATOM 1717 O O . LYS A 1 218 ? -11.615 3.135 25.853 1.00 97.94 218 LYS A O 1
ATOM 1722 N N . GLY A 1 219 ? -9.511 3.816 26.263 1.00 97.38 219 GLY A N 1
ATOM 1723 C CA . GLY A 1 219 ? -9.646 3.895 27.719 1.00 97.38 219 GLY A CA 1
ATOM 1724 C C . GLY A 1 219 ? -10.690 4.924 28.157 1.00 97.38 219 GLY A C 1
ATOM 1725 O O . GLY A 1 219 ? -11.550 4.598 28.967 1.00 97.38 219 GLY A O 1
ATOM 1726 N N . LEU A 1 220 ? -10.675 6.123 27.564 1.00 98.00 220 LEU A N 1
ATOM 1727 C CA . LEU A 1 220 ? -11.671 7.170 27.833 1.00 98.00 220 LEU A CA 1
ATOM 1728 C C . LEU A 1 220 ? -13.093 6.726 27.464 1.00 98.00 220 LEU A C 1
ATOM 1730 O O . LEU A 1 220 ? -14.016 6.920 28.249 1.00 98.00 220 LEU A O 1
ATOM 1734 N N . VAL A 1 221 ? -13.264 6.070 26.312 1.00 97.81 221 VAL A N 1
ATOM 1735 C CA . VAL A 1 221 ? -14.557 5.492 25.900 1.00 97.81 221 VAL A CA 1
ATOM 1736 C C . VAL A 1 221 ? -15.054 4.461 26.918 1.00 97.81 221 VAL A C 1
ATOM 1738 O O . VAL A 1 221 ? -16.247 4.398 27.182 1.00 97.81 221 VAL A O 1
ATOM 1741 N N . GLY A 1 222 ? -14.155 3.666 27.506 1.00 94.69 222 GLY A N 1
ATOM 1742 C CA . GLY A 1 222 ? -14.508 2.653 28.505 1.00 94.69 222 GLY A CA 1
ATOM 1743 C C . GLY A 1 222 ? -14.964 3.209 29.859 1.00 94.69 222 GLY A C 1
ATOM 1744 O O . GLY A 1 222 ? -15.594 2.477 30.618 1.00 94.69 222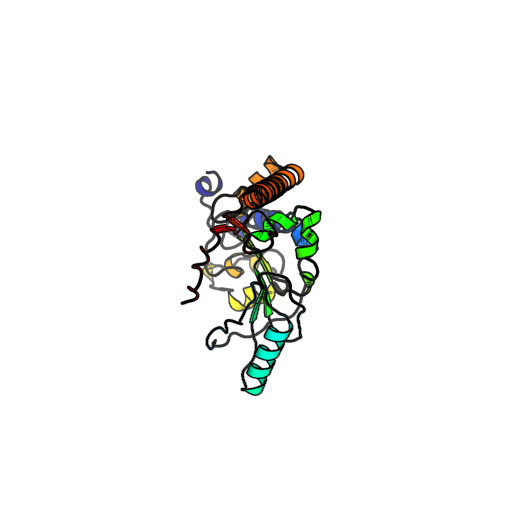 GLY A O 1
ATOM 1745 N N . VAL A 1 223 ? -14.663 4.477 30.165 1.00 97.31 223 VAL A N 1
ATOM 1746 C CA . VAL A 1 223 ? -15.113 5.151 31.398 1.00 97.31 223 VAL A CA 1
ATOM 1747 C C . VAL A 1 223 ? -16.556 5.648 31.271 1.00 97.31 223 VAL A C 1
ATOM 1749 O O . VAL A 1 223 ? -17.268 5.713 32.271 1.00 97.31 223 VAL A O 1
ATOM 1752 N N . ASP A 1 224 ? -17.008 5.980 30.059 1.00 96.62 224 ASP A N 1
ATOM 1753 C CA . ASP A 1 224 ? -18.363 6.478 29.825 1.00 96.62 224 ASP A CA 1
ATOM 1754 C C . ASP A 1 224 ? -19.380 5.316 29.794 1.00 96.62 224 ASP A C 1
ATOM 1756 O O . ASP A 1 224 ? -19.333 4.467 28.897 1.00 96.62 224 ASP A O 1
ATOM 1760 N N . PRO A 1 225 ? -20.347 5.256 30.732 1.00 95.12 225 PRO A N 1
ATOM 1761 C CA . PRO A 1 225 ? -21.319 4.169 30.778 1.00 95.12 225 PRO A CA 1
ATOM 1762 C C . PRO A 1 225 ? -22.277 4.166 29.578 1.00 95.12 225 PRO A C 1
ATOM 1764 O O . PRO A 1 225 ? -22.847 3.113 29.282 1.00 95.12 225 PRO A O 1
ATOM 1767 N N . GLY A 1 226 ? -22.455 5.296 28.891 1.00 95.81 226 GLY A N 1
ATOM 1768 C CA . GLY A 1 226 ? -23.282 5.448 27.697 1.00 95.81 226 GLY A CA 1
ATOM 1769 C C . GLY A 1 226 ? -22.594 5.009 26.406 1.00 95.81 226 GLY A C 1
ATOM 1770 O O . GLY A 1 226 ? -23.276 4.844 25.394 1.00 95.81 226 GLY A O 1
ATOM 1771 N N . LEU A 1 227 ? -21.282 4.768 26.423 1.00 97.19 227 LEU A N 1
ATOM 1772 C CA . LEU A 1 227 ? -20.520 4.328 25.257 1.00 97.19 227 LEU A CA 1
ATOM 1773 C C . LEU A 1 227 ? -20.066 2.872 25.384 1.00 97.19 227 LEU A C 1
ATOM 1775 O O . LEU A 1 227 ? -19.931 2.310 26.470 1.00 97.19 227 LEU A O 1
ATOM 1779 N N . GLU A 1 228 ? -19.825 2.243 24.238 1.00 95.62 228 GLU A N 1
ATOM 1780 C CA . GLU A 1 228 ? -19.160 0.947 24.157 1.00 95.62 228 GLU A CA 1
ATOM 1781 C C . GLU A 1 228 ? -18.218 0.877 22.956 1.00 95.62 228 GLU A C 1
ATOM 1783 O O . GLU A 1 228 ? -18.502 1.405 21.877 1.00 95.62 228 GLU A O 1
ATOM 1788 N N . VAL A 1 229 ? -17.090 0.192 23.141 1.00 95.75 229 VAL A N 1
ATOM 1789 C CA . VAL A 1 229 ? -16.181 -0.176 22.053 1.00 95.75 229 VAL A CA 1
ATOM 1790 C C . VAL A 1 229 ? -16.776 -1.382 21.329 1.00 95.75 229 VAL A C 1
ATOM 1792 O O . VAL A 1 229 ? -17.020 -2.414 21.945 1.00 95.75 229 VAL A O 1
ATOM 1795 N N . VAL A 1 230 ? -17.005 -1.256 20.021 1.00 94.62 230 VAL A N 1
ATOM 1796 C CA . VAL A 1 230 ? -17.722 -2.266 19.220 1.00 94.62 230 VAL A CA 1
ATOM 1797 C C . VAL A 1 230 ? -16.817 -3.439 18.852 1.00 94.62 230 VAL A C 1
ATOM 1799 O O . VAL A 1 230 ? -17.279 -4.569 18.741 1.00 94.62 230 VAL A O 1
ATOM 1802 N N . VAL A 1 231 ? -15.522 -3.178 18.645 1.00 92.50 231 VAL A N 1
ATOM 1803 C CA . VAL A 1 231 ? -14.550 -4.188 18.202 1.00 92.50 231 VAL A CA 1
ATOM 1804 C C . VAL A 1 231 ? -13.205 -3.979 18.896 1.00 92.50 231 VAL A C 1
ATOM 1806 O O . VAL A 1 231 ? -12.832 -2.833 19.166 1.00 92.50 231 VAL A O 1
ATOM 1809 N N . PRO A 1 232 ? -12.422 -5.044 19.147 1.00 90.88 232 PRO A N 1
ATOM 1810 C CA . PRO A 1 232 ? -11.082 -4.896 19.698 1.00 90.88 232 PRO A CA 1
ATOM 1811 C C . PRO A 1 232 ? -10.199 -3.991 18.829 1.00 90.88 232 PRO A C 1
ATOM 1813 O O . PRO A 1 232 ? -10.019 -4.219 17.630 1.00 90.88 232 PRO A O 1
ATOM 1816 N N . ARG A 1 233 ? -9.597 -2.972 19.450 1.00 92.81 233 ARG A N 1
ATOM 1817 C CA . ARG A 1 233 ? -8.624 -2.092 18.795 1.00 92.81 233 ARG A CA 1
ATOM 1818 C C . ARG A 1 233 ? -7.343 -2.872 18.490 1.00 92.81 233 ARG A C 1
ATOM 1820 O O . ARG A 1 233 ? -6.690 -3.363 19.406 1.00 92.81 233 ARG A O 1
ATOM 1827 N N . ARG A 1 234 ? -6.943 -2.914 17.216 1.00 90.00 234 ARG A N 1
ATOM 1828 C CA . ARG A 1 234 ? -5.646 -3.477 16.790 1.00 90.00 234 ARG A CA 1
ATOM 1829 C C . ARG A 1 234 ? -4.591 -2.396 16.554 1.00 90.00 234 ARG A C 1
ATOM 1831 O O . ARG A 1 234 ? -3.486 -2.504 17.067 1.00 90.00 234 ARG A O 1
ATOM 1838 N N . PHE A 1 235 ? -4.945 -1.324 15.843 1.00 94.06 235 PHE A N 1
ATOM 1839 C CA . PHE A 1 235 ? -4.031 -0.241 15.443 1.00 94.06 235 PHE A CA 1
ATOM 1840 C C . PHE A 1 235 ? -4.493 1.116 16.003 1.00 94.06 235 PHE A C 1
ATOM 1842 O O . PHE A 1 235 ? -4.909 1.183 17.154 1.00 94.06 235 PHE A O 1
ATOM 1849 N N . SER A 1 236 ? -4.443 2.199 15.221 1.00 96.38 236 SER A N 1
ATOM 1850 C CA . SER A 1 236 ? -4.837 3.541 15.677 1.00 96.38 236 SER A CA 1
ATOM 1851 C C . SER A 1 236 ? -6.314 3.896 15.418 1.00 96.38 236 SER A C 1
ATOM 1853 O O . SER A 1 236 ? -6.694 5.053 15.576 1.00 96.38 236 SER A O 1
ATOM 1855 N N . LEU A 1 237 ? -7.153 2.931 15.029 1.00 96.75 237 LEU A N 1
ATOM 1856 C CA . LEU A 1 237 ? -8.593 3.129 14.823 1.00 96.75 237 LEU A CA 1
ATOM 1857 C C . LEU A 1 237 ? -9.390 2.522 15.983 1.00 96.75 237 LEU A C 1
ATOM 1859 O O . LEU A 1 237 ? -9.242 1.333 16.271 1.00 96.75 237 LEU A O 1
ATOM 1863 N N . VAL A 1 238 ? -10.259 3.325 16.601 1.00 97.62 238 VAL A N 1
ATOM 1864 C CA . VAL A 1 238 ? -11.197 2.896 17.648 1.00 97.62 238 VAL A CA 1
ATOM 1865 C C . VAL A 1 238 ? -12.617 2.986 17.103 1.00 97.62 238 VAL A C 1
ATOM 1867 O O . VAL A 1 238 ? -13.093 4.077 16.803 1.00 97.62 238 VAL A O 1
ATOM 1870 N N . CYS A 1 239 ? -13.299 1.845 16.991 1.00 97.31 239 CYS A N 1
ATOM 1871 C CA . CYS A 1 239 ? -14.717 1.805 16.640 1.00 97.31 239 CYS A CA 1
ATOM 1872 C C . CYS A 1 239 ? -15.541 1.727 17.925 1.00 97.31 239 CYS A C 1
ATOM 1874 O O . CYS A 1 239 ? -15.453 0.745 18.664 1.00 97.31 239 CYS A O 1
ATOM 1876 N N . PHE A 1 240 ? -16.342 2.750 18.185 1.00 97.19 240 PHE A N 1
ATOM 1877 C CA . PHE A 1 240 ? -17.200 2.844 19.359 1.00 97.19 240 PHE A CA 1
ATOM 1878 C C . PHE A 1 240 ? -18.572 3.384 18.957 1.00 97.19 240 PHE A C 1
ATOM 1880 O O . PHE A 1 240 ? -18.731 3.948 17.873 1.00 97.19 240 PHE A O 1
ATOM 1887 N N . ARG A 1 241 ? -19.570 3.192 19.815 1.00 96.50 241 ARG A N 1
ATOM 1888 C CA . ARG A 1 241 ? -20.924 3.720 19.617 1.00 96.50 241 ARG A CA 1
ATOM 1889 C C . ARG A 1 241 ? -21.578 4.059 20.950 1.00 96.50 241 ARG A C 1
ATOM 1891 O O . ARG A 1 241 ? -21.113 3.621 21.999 1.00 96.50 241 ARG A O 1
ATOM 1898 N N . HIS A 1 242 ? -22.689 4.785 20.891 1.00 96.94 242 HIS A N 1
ATOM 1899 C CA . HIS A 1 242 ? -23.587 4.933 22.031 1.00 96.94 242 HIS A CA 1
ATOM 1900 C C . HIS A 1 242 ? -24.370 3.632 22.254 1.00 96.94 242 HIS A C 1
ATOM 1902 O O . HIS A 1 242 ? -24.890 3.048 21.298 1.00 96.94 242 HIS A O 1
ATOM 1908 N N . LYS A 1 243 ? -24.490 3.190 23.508 1.00 94.06 243 LYS A N 1
ATOM 1909 C CA . LYS A 1 243 ? -25.280 2.011 23.869 1.00 94.06 243 LYS A CA 1
ATOM 1910 C C . LYS A 1 243 ? -26.755 2.249 23.540 1.00 94.06 243 LYS A C 1
ATOM 1912 O O . LYS A 1 243 ? -27.281 3.329 23.828 1.00 94.06 243 LYS A O 1
ATOM 1917 N N . PRO A 1 244 ? -27.458 1.280 22.938 1.00 90.94 244 PRO A N 1
ATOM 1918 C CA . PRO A 1 244 ? -28.883 1.430 22.694 1.00 90.94 244 PRO A CA 1
ATOM 1919 C C . PRO A 1 244 ? -29.629 1.581 24.026 1.00 90.94 244 PRO A C 1
ATOM 1921 O O . PRO A 1 244 ? -29.355 0.869 24.992 1.00 90.94 244 PRO A O 1
ATOM 1924 N N . LYS A 1 245 ? -30.590 2.512 24.085 1.00 83.44 245 LYS A N 1
ATOM 1925 C CA . LYS A 1 245 ? -31.498 2.609 25.233 1.00 83.44 245 LYS A CA 1
ATOM 1926 C C . LYS A 1 245 ? -32.353 1.346 25.250 1.00 83.44 245 LYS A C 1
ATOM 1928 O O . LYS A 1 245 ? -33.144 1.136 24.331 1.00 83.44 245 LYS A O 1
ATOM 1933 N N . VAL A 1 246 ? -32.209 0.515 26.279 1.00 75.31 246 VAL A N 1
ATOM 1934 C CA . VAL A 1 246 ? -33.130 -0.600 26.508 1.00 75.31 246 VAL A CA 1
ATOM 1935 C C . VAL A 1 246 ? -34.492 0.020 26.821 1.00 75.31 246 VAL A C 1
ATOM 1937 O O . VAL A 1 246 ? -34.699 0.551 27.910 1.00 75.31 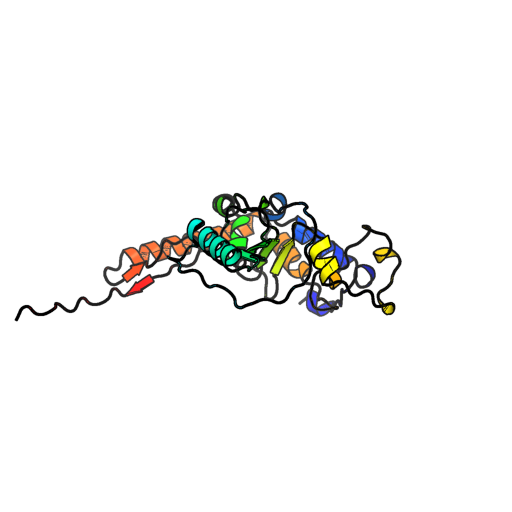246 VAL A O 1
ATOM 1940 N N . LYS A 1 247 ? -35.423 0.019 25.859 1.00 59.91 247 LYS A N 1
ATOM 1941 C CA . LYS A 1 247 ? -36.836 0.214 26.196 1.00 59.91 247 LYS A CA 1
ATOM 1942 C C . LYS A 1 247 ? -37.217 -0.997 27.033 1.00 59.91 247 LYS A C 1
ATOM 1944 O O . LYS A 1 247 ? -37.190 -2.111 26.515 1.00 59.91 247 LYS A O 1
ATOM 1949 N N . ALA A 1 248 ? -37.525 -0.787 28.310 1.00 56.28 248 ALA A N 1
ATOM 1950 C CA . ALA A 1 248 ? -38.196 -1.801 29.104 1.00 56.28 248 ALA A CA 1
ATOM 1951 C C . ALA A 1 248 ? -39.430 -2.239 28.304 1.00 56.28 248 ALA A C 1
ATOM 1953 O O . ALA A 1 248 ? -40.315 -1.420 28.043 1.00 56.28 248 ALA A O 1
ATOM 1954 N N . MET A 1 249 ? -39.448 -3.487 27.827 1.00 55.91 249 MET A N 1
ATOM 1955 C CA . MET A 1 249 ? -40.697 -4.080 27.372 1.00 55.91 249 MET A CA 1
ATOM 1956 C C . MET A 1 249 ? -41.589 -4.102 28.604 1.00 55.91 249 MET A C 1
ATOM 1958 O O . MET A 1 249 ? -41.270 -4.768 29.588 1.00 55.91 249 MET A O 1
ATOM 1962 N N . GLY A 1 250 ? -42.613 -3.250 28.580 1.00 48.19 250 GLY A N 1
ATOM 1963 C CA . GLY A 1 250 ? -43.565 -3.114 29.663 1.00 48.19 250 GLY A CA 1
ATOM 1964 C C . GLY A 1 250 ? -44.126 -4.483 30.008 1.00 48.19 250 GLY A C 1
ATOM 1965 O O . GLY A 1 250 ? -44.664 -5.173 29.147 1.00 48.19 250 GLY A O 1
ATOM 1966 N N . MET A 1 251 ? -43.970 -4.865 31.269 1.00 46.69 251 MET A N 1
ATOM 1967 C CA . MET A 1 251 ? -44.888 -5.800 31.890 1.00 46.69 251 MET A CA 1
ATOM 1968 C C . MET A 1 251 ? -46.222 -5.053 31.996 1.00 46.69 251 MET A C 1
ATOM 1970 O O . MET A 1 251 ? -46.334 -4.114 32.785 1.00 46.69 251 MET A O 1
ATOM 1974 N N . SER A 1 252 ? -47.183 -5.416 31.149 1.00 47.16 252 SER A N 1
ATOM 1975 C CA . SER A 1 252 ? -48.609 -5.139 31.343 1.00 47.16 252 SER A CA 1
ATOM 1976 C C . SER A 1 252 ? -49.350 -6.459 31.351 1.00 47.16 252 SER A C 1
ATOM 1978 O O . SER A 1 252 ? -49.149 -7.199 30.359 1.00 47.16 252 SER A O 1
#